Protein AF-A0A495UNJ7-F1 (afdb_monomer_lite)

Structure (mmCIF, N/CA/C/O backbone):
data_AF-A0A495UNJ7-F1
#
_entry.id   AF-A0A495UNJ7-F1
#
loop_
_atom_site.group_PDB
_atom_site.id
_atom_site.type_symbol
_atom_site.label_atom_id
_atom_site.label_alt_id
_atom_site.label_comp_id
_atom_site.label_asym_id
_atom_site.label_entity_id
_atom_site.label_seq_id
_atom_site.pdbx_PDB_ins_code
_atom_site.Cartn_x
_atom_site.Cartn_y
_atom_site.Cartn_z
_atom_site.occupancy
_atom_site.B_iso_or_equiv
_atom_site.auth_seq_id
_atom_site.auth_comp_id
_atom_site.auth_asym_id
_atom_site.auth_atom_id
_atom_site.pdbx_PDB_model_num
ATOM 1 N N . ASP A 1 1 ? 12.469 -16.337 -19.473 1.00 51.44 1 ASP A N 1
ATOM 2 C CA . ASP A 1 1 ? 11.412 -16.753 -18.536 1.00 51.44 1 ASP A CA 1
ATOM 3 C C . ASP A 1 1 ? 12.032 -17.000 -17.158 1.00 51.44 1 ASP A C 1
ATOM 5 O O . ASP A 1 1 ? 12.615 -18.054 -16.944 1.00 51.44 1 ASP A O 1
ATOM 9 N N . ARG A 1 2 ? 12.095 -15.978 -16.288 1.00 53.72 2 ARG A N 1
ATOM 10 C CA . ARG A 1 2 ? 12.873 -16.032 -15.024 1.00 53.72 2 ARG A CA 1
ATOM 11 C C . ARG A 1 2 ? 12.018 -16.222 -13.763 1.00 53.72 2 ARG A C 1
ATOM 13 O O . ARG A 1 2 ? 12.555 -16.644 -12.749 1.00 53.72 2 ARG A O 1
ATOM 20 N N . GLY A 1 3 ? 10.720 -15.913 -13.804 1.00 56.53 3 GLY A N 1
ATOM 21 C CA . GLY A 1 3 ? 9.866 -15.902 -12.608 1.00 56.53 3 GLY A CA 1
ATOM 22 C C . GLY A 1 3 ? 9.093 -17.194 -12.386 1.00 56.53 3 GLY A C 1
ATOM 23 O O . GLY A 1 3 ? 9.300 -17.876 -11.384 1.00 56.53 3 GLY A O 1
ATOM 24 N N . ALA A 1 4 ? 8.241 -17.562 -13.345 1.00 60.44 4 ALA A N 1
ATOM 25 C CA . ALA A 1 4 ? 7.408 -18.756 -13.233 1.00 60.44 4 ALA A CA 1
ATOM 26 C C . ALA A 1 4 ? 8.255 -20.034 -13.150 1.00 60.44 4 ALA A C 1
ATOM 28 O O . ALA A 1 4 ? 7.958 -20.900 -12.336 1.00 60.44 4 ALA A O 1
ATOM 29 N N . SER A 1 5 ? 9.339 -20.120 -13.928 1.00 69.25 5 SER A N 1
ATOM 30 C CA . SER A 1 5 ? 10.248 -21.272 -13.915 1.00 69.25 5 SER A CA 1
ATOM 31 C C . SER A 1 5 ? 11.001 -21.432 -12.596 1.00 69.25 5 SER A C 1
ATOM 33 O O . SER A 1 5 ? 11.072 -22.546 -12.096 1.00 69.25 5 SER A O 1
ATOM 35 N N . ALA A 1 6 ? 11.504 -20.346 -11.999 1.00 65.88 6 ALA A N 1
ATOM 36 C CA . ALA A 1 6 ? 12.238 -20.418 -10.734 1.00 65.88 6 ALA A CA 1
ATOM 37 C C . ALA A 1 6 ? 11.327 -20.803 -9.557 1.00 65.88 6 ALA A C 1
ATOM 39 O O . ALA A 1 6 ? 11.705 -21.616 -8.718 1.00 65.88 6 ALA A O 1
ATOM 40 N N . ILE A 1 7 ? 10.103 -20.260 -9.513 1.00 66.62 7 ILE A N 1
ATOM 41 C CA . ILE A 1 7 ? 9.108 -20.652 -8.505 1.00 66.62 7 ILE A CA 1
ATOM 42 C C . ILE A 1 7 ? 8.681 -22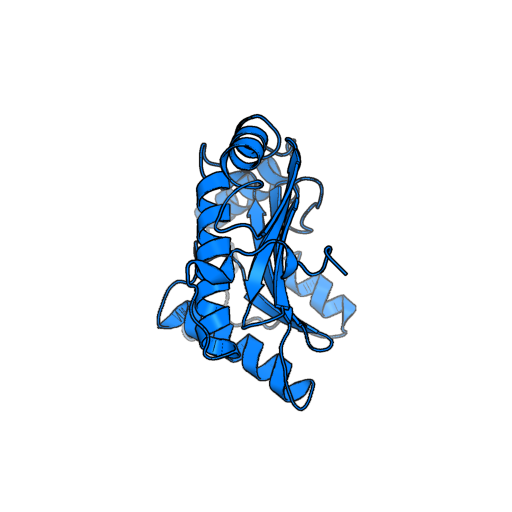.102 -8.724 1.00 66.62 7 ILE A C 1
ATOM 44 O O . ILE A 1 7 ? 8.657 -22.875 -7.773 1.00 66.62 7 ILE A O 1
ATOM 48 N N . ALA A 1 8 ? 8.370 -22.479 -9.967 1.00 76.62 8 ALA A N 1
ATOM 49 C CA . ALA A 1 8 ? 7.963 -23.836 -10.301 1.00 76.62 8 ALA A CA 1
ATOM 50 C C . ALA A 1 8 ? 9.048 -24.854 -9.925 1.00 76.62 8 ALA A C 1
ATOM 52 O O . ALA A 1 8 ? 8.740 -25.851 -9.283 1.00 76.62 8 ALA A O 1
ATOM 53 N N . GLU A 1 9 ? 10.315 -24.561 -10.218 1.00 78.62 9 GLU A N 1
ATOM 54 C CA . GLU A 1 9 ? 11.452 -25.387 -9.808 1.00 78.62 9 GLU A CA 1
ATOM 55 C C . GLU A 1 9 ? 11.540 -25.519 -8.281 1.00 78.62 9 GLU A C 1
ATOM 57 O O . GLU A 1 9 ? 11.643 -26.634 -7.769 1.00 78.62 9 GLU A O 1
ATOM 62 N N . ALA A 1 10 ? 11.403 -24.412 -7.543 1.00 70.50 10 ALA A N 1
ATOM 63 C CA . ALA A 1 10 ? 11.474 -24.409 -6.082 1.00 70.50 10 ALA A CA 1
ATOM 64 C C . ALA A 1 10 ? 10.377 -25.251 -5.403 1.00 70.50 10 ALA A C 1
ATOM 66 O O . ALA A 1 10 ? 10.596 -25.761 -4.304 1.00 70.50 10 ALA A O 1
ATOM 67 N N . VAL A 1 11 ? 9.213 -25.419 -6.039 1.00 78.88 11 VAL A N 1
ATOM 68 C CA . VAL A 1 11 ? 8.091 -26.208 -5.495 1.00 78.88 11 VAL A CA 1
ATOM 69 C C . VAL A 1 11 ? 7.860 -27.538 -6.222 1.00 78.88 11 VAL A C 1
ATOM 71 O O . VAL A 1 11 ? 6.855 -28.204 -5.973 1.00 78.88 11 VAL A O 1
ATOM 74 N N . GLY A 1 12 ? 8.754 -27.937 -7.133 1.00 79.69 12 GLY A N 1
ATOM 75 C CA . GLY A 1 12 ? 8.587 -29.147 -7.947 1.00 79.69 12 GLY A CA 1
ATOM 76 C C . GLY A 1 12 ? 7.367 -29.113 -8.881 1.00 79.69 12 GLY A C 1
ATOM 77 O O . GLY A 1 12 ? 6.824 -30.160 -9.232 1.00 79.69 12 GLY A O 1
ATOM 78 N N . ALA A 1 13 ? 6.909 -27.920 -9.260 1.00 84.31 13 ALA A N 1
ATOM 79 C CA . ALA A 1 13 ? 5.830 -27.701 -10.213 1.00 84.31 13 ALA A CA 1
ATOM 80 C C . ALA A 1 13 ? 6.370 -27.440 -11.629 1.00 84.31 13 ALA A C 1
ATOM 82 O O . ALA A 1 13 ? 7.573 -27.357 -11.872 1.00 84.31 13 ALA A O 1
ATOM 83 N N . VAL A 1 14 ? 5.452 -27.285 -12.582 1.00 76.44 14 VAL A N 1
ATOM 84 C CA . VAL A 1 14 ? 5.755 -26.881 -13.959 1.00 76.44 14 VAL A CA 1
ATOM 85 C C . VAL A 1 14 ? 5.014 -25.576 -14.241 1.00 76.44 14 VAL A C 1
ATOM 87 O O . VAL A 1 14 ? 3.834 -25.482 -13.884 1.00 76.44 14 VAL A O 1
ATOM 90 N N . PRO A 1 15 ? 5.649 -24.569 -14.872 1.00 77.50 15 PRO A N 1
ATOM 91 C CA . PRO A 1 15 ? 4.955 -23.353 -15.268 1.00 77.50 15 PRO A CA 1
ATOM 92 C C . PRO A 1 15 ? 3.731 -23.686 -16.120 1.00 77.50 15 PRO A C 1
ATOM 94 O O . PRO A 1 15 ? 3.832 -24.385 -17.132 1.00 77.50 15 PRO A O 1
ATOM 97 N N . ALA A 1 16 ? 2.569 -23.176 -15.723 1.00 76.19 16 ALA A N 1
ATOM 98 C CA . ALA A 1 16 ? 1.369 -23.297 -16.532 1.00 76.19 16 ALA A CA 1
ATOM 99 C C . ALA A 1 16 ? 1.530 -22.423 -17.784 1.00 76.19 16 ALA A C 1
ATOM 101 O O . ALA A 1 16 ? 1.422 -21.200 -17.723 1.00 76.19 16 ALA A O 1
ATOM 102 N N . GLN A 1 17 ? 1.801 -23.052 -18.925 1.00 73.69 17 GLN A N 1
ATOM 103 C CA . GLN A 1 17 ? 1.852 -22.378 -20.216 1.00 73.69 17 GLN A CA 1
ATOM 104 C C . GLN A 1 17 ? 0.564 -22.672 -20.981 1.00 73.69 17 GLN A C 1
ATOM 106 O O . GLN A 1 17 ? 0.201 -23.829 -21.191 1.00 73.69 17 GLN A O 1
ATOM 111 N N . SER A 1 18 ? -0.137 -21.624 -21.414 1.00 76.38 18 SER A N 1
ATOM 112 C CA . SER A 1 18 ? -1.285 -21.761 -22.310 1.00 76.38 18 SER A CA 1
ATOM 113 C C . SER A 1 18 ? -1.125 -20.826 -23.502 1.00 76.38 18 SER A C 1
ATOM 115 O O . SER A 1 18 ? -0.804 -19.647 -23.362 1.00 76.38 18 SER A O 1
ATOM 117 N N . GLY A 1 19 ? -1.286 -21.384 -24.701 1.00 76.69 19 GLY A N 1
ATOM 118 C CA . GLY A 1 19 ? -1.326 -20.618 -25.940 1.00 76.69 19 GLY A CA 1
ATOM 119 C C . GLY A 1 19 ? -2.740 -20.134 -26.238 1.00 76.69 19 GLY A C 1
ATOM 120 O O . GLY A 1 19 ? -3.722 -20.702 -25.761 1.00 76.69 19 GLY A O 1
ATOM 121 N N . HIS A 1 20 ? -2.864 -19.120 -27.093 1.00 79.00 20 HIS A N 1
ATOM 122 C CA . HIS A 1 20 ? -4.175 -18.698 -27.579 1.00 79.00 20 HIS A CA 1
ATOM 123 C C . HIS A 1 20 ? -4.866 -19.883 -28.289 1.00 79.00 20 HIS A C 1
ATOM 125 O O . HIS A 1 20 ? -4.240 -20.489 -29.165 1.00 79.00 20 HIS A O 1
ATOM 131 N N . PRO A 1 21 ? -6.156 -20.181 -28.027 1.00 82.31 21 PRO A N 1
ATOM 132 C CA . PRO A 1 21 ? -6.814 -21.424 -28.459 1.00 82.31 21 PRO A CA 1
ATOM 133 C C . PRO A 1 21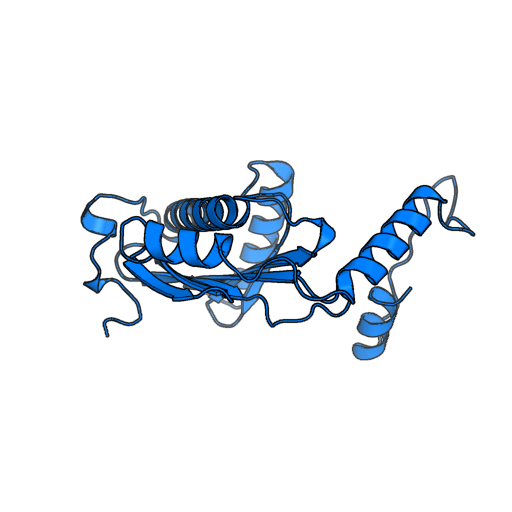 ? -6.798 -21.666 -29.975 1.00 82.31 21 PRO A C 1
ATOM 135 O O . PRO A 1 21 ? -6.947 -22.795 -30.425 1.00 82.31 21 PRO A O 1
ATOM 138 N N . LYS A 1 22 ? -6.611 -20.608 -30.776 1.00 83.12 22 LYS A N 1
ATOM 139 C CA . LYS A 1 22 ? -6.483 -20.696 -32.243 1.00 83.12 22 LYS A CA 1
ATOM 140 C C . LYS A 1 22 ? -5.083 -20.419 -32.792 1.00 83.12 22 LYS A C 1
ATOM 142 O O . LYS A 1 22 ? -4.821 -20.755 -33.936 1.00 83.12 22 LYS A O 1
ATOM 147 N N . ARG A 1 23 ? -4.226 -19.720 -32.040 1.00 81.00 23 ARG A N 1
ATOM 148 C CA . ARG A 1 23 ? -2.936 -19.207 -32.551 1.00 81.00 23 ARG A CA 1
ATOM 149 C C . ARG A 1 23 ? -1.724 -19.857 -31.880 1.00 81.00 23 ARG A C 1
ATOM 151 O O . ARG A 1 23 ? -0.610 -19.615 -32.319 1.00 81.00 23 ARG A O 1
ATOM 158 N N . GLY A 1 24 ? -1.946 -20.696 -30.868 1.00 83.69 24 GLY A N 1
ATOM 159 C CA . GLY A 1 24 ? -0.881 -21.345 -30.117 1.00 83.69 24 GLY A CA 1
ATOM 160 C C . GLY A 1 24 ? -0.077 -20.362 -29.268 1.00 83.69 24 GLY A C 1
ATOM 161 O O . GLY A 1 24 ? -0.499 -19.228 -29.020 1.00 83.69 24 GLY A O 1
ATOM 162 N N . LEU A 1 25 ? 1.066 -20.836 -28.781 1.00 81.25 25 LEU A N 1
ATOM 163 C CA . LEU A 1 25 ? 2.082 -20.008 -28.136 1.00 81.25 25 LEU A CA 1
ATOM 164 C C . LEU A 1 25 ? 2.839 -19.220 -29.210 1.00 81.25 25 LEU A C 1
ATOM 166 O O . LEU A 1 25 ? 3.096 -19.738 -30.298 1.00 81.25 25 LEU A O 1
ATOM 170 N N . ARG A 1 26 ? 3.202 -17.971 -28.913 1.00 77.38 26 ARG A N 1
ATOM 171 C CA . ARG A 1 26 ? 4.111 -17.217 -29.784 1.00 77.38 26 ARG A CA 1
ATOM 172 C C . ARG A 1 26 ? 5.521 -17.790 -29.642 1.00 77.38 26 ARG A C 1
ATOM 174 O O . ARG A 1 26 ? 5.947 -18.065 -28.525 1.00 77.38 26 ARG A O 1
ATOM 181 N N . ALA A 1 27 ? 6.212 -17.970 -30.766 1.00 80.25 27 ALA A N 1
ATOM 182 C CA . ALA A 1 27 ? 7.604 -18.422 -30.774 1.00 80.25 27 ALA A CA 1
ATOM 183 C C . ALA A 1 27 ? 8.565 -17.309 -30.328 1.00 80.25 27 ALA A C 1
ATOM 185 O O . ALA A 1 27 ? 9.532 -17.579 -29.623 1.00 80.25 27 ALA A O 1
ATOM 186 N N . GLU A 1 28 ? 8.258 -16.066 -30.700 1.00 80.56 28 GLU A N 1
ATOM 187 C CA . GLU A 1 28 ? 9.036 -14.877 -30.361 1.00 80.56 28 GLU A CA 1
ATOM 188 C C . GLU A 1 28 ? 8.159 -13.857 -29.632 1.00 80.56 28 GLU A C 1
ATOM 190 O O . GLU A 1 28 ? 6.934 -13.802 -29.821 1.00 80.56 28 GLU A O 1
ATOM 195 N N . LEU A 1 29 ? 8.792 -13.086 -28.749 1.00 77.50 29 LEU A N 1
ATOM 196 C CA . LEU A 1 29 ? 8.133 -11.989 -28.056 1.00 77.50 29 LEU A CA 1
ATOM 197 C C . LEU A 1 29 ? 7.839 -10.861 -29.053 1.00 77.50 29 LEU A C 1
ATOM 199 O O . LEU A 1 29 ? 8.545 -10.698 -30.038 1.00 77.50 29 LEU A O 1
ATOM 203 N N . ASP A 1 30 ? 6.794 -10.088 -28.785 1.00 86.75 30 ASP A N 1
ATOM 204 C CA . ASP A 1 30 ? 6.526 -8.868 -29.547 1.00 86.75 30 ASP A CA 1
ATOM 205 C C . ASP A 1 30 ? 7.581 -7.804 -29.208 1.00 86.75 30 ASP A C 1
ATOM 207 O O . ASP A 1 30 ? 7.927 -7.672 -28.030 1.00 86.75 30 ASP A O 1
ATOM 211 N N . ASP A 1 31 ? 8.067 -7.058 -30.204 1.00 88.06 31 ASP A N 1
ATOM 212 C CA . ASP A 1 31 ? 9.141 -6.068 -30.033 1.00 88.06 31 ASP A CA 1
ATOM 213 C C . ASP A 1 31 ? 8.813 -5.046 -28.933 1.00 88.06 31 ASP A C 1
ATOM 215 O O . ASP A 1 31 ? 9.653 -4.769 -28.081 1.00 88.06 31 ASP A O 1
ATOM 219 N N . LEU A 1 32 ? 7.562 -4.574 -28.852 1.00 88.12 32 LEU A N 1
ATOM 220 C CA . LEU A 1 32 ? 7.146 -3.621 -27.814 1.00 88.12 32 LEU A CA 1
ATOM 221 C C . LEU A 1 32 ? 7.224 -4.229 -26.411 1.00 88.12 32 LEU A C 1
ATOM 223 O O . LEU A 1 32 ? 7.542 -3.543 -25.440 1.00 88.12 32 LEU A O 1
ATOM 227 N N . ILE A 1 33 ? 6.919 -5.523 -26.284 1.00 85.81 33 ILE A N 1
ATOM 228 C CA . ILE A 1 33 ? 7.037 -6.229 -25.005 1.00 85.81 33 ILE A CA 1
ATOM 229 C C . ILE A 1 33 ? 8.518 -6.429 -24.672 1.00 85.81 33 ILE A C 1
ATOM 231 O O . ILE A 1 33 ? 8.897 -6.284 -23.512 1.00 85.81 33 ILE A O 1
ATOM 235 N N . ALA A 1 34 ? 9.356 -6.743 -25.662 1.00 86.25 34 ALA A N 1
ATOM 236 C CA . ALA A 1 34 ? 10.789 -6.926 -25.456 1.00 86.25 34 ALA A CA 1
ATOM 237 C C . ALA A 1 34 ? 11.445 -5.626 -24.964 1.00 86.25 34 ALA A C 1
ATOM 239 O O . ALA A 1 34 ? 12.120 -5.645 -23.935 1.00 86.25 34 ALA A O 1
ATOM 240 N N . GLU A 1 35 ? 11.152 -4.501 -25.619 1.00 90.00 35 GLU A N 1
ATOM 241 C CA . GLU A 1 35 ? 11.612 -3.166 -25.219 1.00 90.00 35 GLU A CA 1
ATOM 242 C C . GLU A 1 35 ? 11.123 -2.785 -23.813 1.00 90.00 35 GLU A C 1
ATOM 244 O O . GLU A 1 35 ? 11.898 -2.298 -22.989 1.00 90.00 35 GLU A O 1
ATOM 249 N N . ALA A 1 36 ? 9.852 -3.048 -23.489 1.00 88.81 36 ALA A N 1
ATOM 250 C CA . ALA A 1 36 ? 9.312 -2.768 -22.158 1.00 88.81 36 ALA A CA 1
ATOM 251 C C . ALA A 1 36 ? 10.007 -3.588 -21.055 1.00 88.81 36 ALA A C 1
ATOM 253 O O . ALA A 1 36 ? 10.259 -3.073 -19.964 1.00 88.81 36 ALA A O 1
ATOM 254 N N . LEU A 1 37 ? 10.332 -4.857 -21.325 1.00 88.38 37 LEU A N 1
ATOM 255 C CA . LEU A 1 37 ? 11.069 -5.705 -20.384 1.00 88.38 37 LEU A CA 1
ATOM 256 C C . LEU A 1 37 ? 12.519 -5.242 -20.207 1.00 88.38 37 LEU A C 1
ATOM 258 O O . LEU A 1 37 ? 13.022 -5.263 -19.084 1.00 88.38 37 LEU A O 1
ATOM 262 N N . GLU A 1 38 ? 13.179 -4.809 -21.282 1.00 90.62 38 GLU A N 1
ATOM 263 C CA . GLU A 1 38 ? 14.531 -4.244 -21.220 1.00 90.62 38 GLU A CA 1
ATOM 264 C C . GLU A 1 38 ? 14.561 -2.938 -20.417 1.00 90.62 38 GLU A C 1
ATOM 266 O O . GLU A 1 38 ? 15.443 -2.747 -19.575 1.00 90.62 38 GLU A O 1
ATOM 271 N N . LEU A 1 39 ? 13.558 -2.073 -20.603 1.00 92.00 39 LEU A N 1
ATOM 272 C CA . LEU A 1 39 ? 13.397 -0.857 -19.809 1.00 92.00 39 LEU A CA 1
ATOM 273 C C . LEU A 1 39 ? 13.211 -1.178 -18.319 1.00 92.00 39 LEU A C 1
ATOM 275 O O . LEU A 1 39 ? 13.872 -0.569 -17.480 1.00 92.00 39 LEU A O 1
ATOM 279 N N . LEU A 1 40 ? 12.350 -2.145 -17.980 1.00 91.12 40 LEU A N 1
ATOM 280 C CA . LEU A 1 40 ? 12.132 -2.564 -16.590 1.00 91.12 40 LEU A CA 1
ATOM 281 C C . LEU A 1 40 ? 13.406 -3.126 -15.943 1.00 91.12 40 LEU A C 1
ATOM 283 O O . LEU A 1 40 ? 13.686 -2.796 -14.793 1.00 91.12 40 LEU A O 1
ATOM 287 N N . ASP A 1 41 ? 14.184 -3.946 -16.658 1.00 90.56 41 ASP A N 1
ATOM 288 C CA . ASP A 1 41 ? 15.452 -4.489 -16.143 1.00 90.56 41 ASP A CA 1
ATOM 289 C C . ASP A 1 41 ? 16.506 -3.386 -15.967 1.00 90.56 41 ASP A C 1
ATOM 291 O O . ASP A 1 41 ? 17.196 -3.352 -14.947 1.00 90.56 41 ASP A O 1
ATOM 295 N N . THR A 1 42 ? 16.599 -2.457 -16.921 1.00 94.69 42 THR A N 1
ATOM 296 C CA . THR A 1 42 ? 17.551 -1.338 -16.871 1.00 94.69 42 THR A CA 1
ATOM 297 C C . THR A 1 42 ? 17.246 -0.413 -15.695 1.00 94.69 42 THR A C 1
ATOM 299 O O . THR A 1 42 ? 18.114 -0.161 -14.858 1.00 94.69 42 THR A O 1
ATOM 302 N N . GLU A 1 43 ? 15.998 0.039 -15.579 1.00 95.88 43 GLU A N 1
ATOM 303 C CA . GLU A 1 43 ? 15.559 0.924 -14.498 1.00 95.88 43 GLU A CA 1
ATOM 304 C C . GLU A 1 43 ? 15.578 0.222 -13.138 1.00 95.88 43 GLU A C 1
ATOM 306 O O . GLU A 1 43 ? 15.886 0.851 -12.129 1.00 95.88 43 GLU A O 1
ATOM 311 N N . GLY A 1 44 ? 15.309 -1.085 -13.094 1.00 94.31 44 GLY A N 1
ATOM 312 C CA . GLY A 1 44 ? 15.392 -1.878 -11.870 1.00 94.31 44 GLY A CA 1
ATOM 313 C C . GLY A 1 44 ? 16.813 -2.008 -11.316 1.00 94.31 44 GLY A C 1
ATOM 314 O O . GLY A 1 44 ? 16.994 -2.153 -10.109 1.00 94.31 44 GLY A O 1
ATOM 315 N N . ARG A 1 45 ? 17.845 -1.939 -12.165 1.00 94.81 45 ARG A N 1
ATOM 316 C CA . ARG A 1 45 ? 19.256 -1.969 -11.731 1.00 94.81 45 ARG A CA 1
ATOM 317 C C . ARG A 1 45 ? 19.817 -0.591 -11.396 1.00 94.81 45 ARG A C 1
ATOM 319 O O . ARG A 1 45 ? 20.875 -0.508 -10.773 1.00 94.81 45 ARG A O 1
ATOM 326 N N . ALA A 1 46 ? 19.149 0.475 -11.827 1.00 95.56 46 ALA A N 1
ATOM 327 C CA . ALA A 1 46 ? 19.515 1.834 -11.461 1.00 95.56 46 ALA A CA 1
ATOM 328 C C . ALA A 1 46 ? 19.226 2.095 -9.968 1.00 95.56 46 ALA A C 1
ATOM 330 O O . ALA A 1 46 ? 18.373 1.423 -9.381 1.00 95.56 46 ALA A O 1
ATOM 331 N N . PRO A 1 47 ? 19.897 3.076 -9.334 1.00 94.94 47 PRO A N 1
ATOM 332 C CA . PRO A 1 47 ? 19.547 3.510 -7.983 1.00 94.94 47 PRO A CA 1
ATOM 333 C C . PRO A 1 47 ? 18.045 3.802 -7.844 1.00 94.94 47 PRO A C 1
ATOM 335 O O . PRO A 1 47 ? 17.416 4.290 -8.785 1.00 94.94 47 PRO A O 1
ATOM 338 N N . SER A 1 48 ? 17.466 3.503 -6.676 1.00 95.44 48 SER A N 1
ATOM 339 C CA . SER A 1 48 ? 16.038 3.747 -6.432 1.00 95.44 48 SER A CA 1
ATOM 340 C C . SER A 1 48 ? 15.688 5.220 -6.657 1.00 95.44 48 SER A C 1
ATOM 342 O O . SER A 1 48 ? 16.397 6.109 -6.186 1.00 95.44 48 SER A O 1
ATOM 344 N N . ARG A 1 49 ? 14.588 5.470 -7.374 1.00 95.69 49 ARG A N 1
ATOM 345 C CA . ARG A 1 49 ? 14.073 6.824 -7.660 1.00 95.69 49 ARG A CA 1
ATOM 346 C C . ARG A 1 49 ? 13.159 7.372 -6.568 1.00 95.69 49 ARG A C 1
ATOM 348 O O . ARG A 1 49 ? 12.813 8.544 -6.592 1.00 95.69 49 ARG A O 1
ATOM 355 N N . TRP A 1 50 ? 12.742 6.500 -5.661 1.00 97.00 50 TRP A N 1
ATOM 356 C CA . TRP A 1 50 ? 11.765 6.773 -4.622 1.00 97.00 50 TRP A CA 1
ATOM 357 C C . TRP A 1 50 ? 12.295 7.479 -3.370 1.00 97.00 50 TRP A C 1
ATOM 359 O O . TRP A 1 50 ? 11.532 8.279 -2.829 1.00 97.00 50 TRP A O 1
ATOM 369 N N . PRO A 1 51 ? 13.524 7.219 -2.871 1.00 95.94 51 PRO A N 1
ATOM 370 C CA . PRO A 1 51 ? 14.002 7.921 -1.695 1.00 95.94 51 PRO A CA 1
ATOM 371 C C . PRO A 1 51 ? 14.245 9.403 -1.993 1.00 95.94 51 PRO A C 1
ATOM 373 O O . PRO A 1 51 ? 14.692 9.763 -3.082 1.00 95.94 51 PRO A O 1
ATOM 376 N N . GLY A 1 52 ? 14.000 10.260 -1.003 1.00 95.31 52 GLY A N 1
ATOM 377 C CA . GLY A 1 52 ? 14.273 11.690 -1.085 1.00 95.31 52 GLY A CA 1
ATOM 378 C C . GLY A 1 52 ? 13.123 12.566 -0.606 1.00 95.31 52 GLY A C 1
ATOM 379 O O . GLY A 1 52 ? 12.396 12.230 0.330 1.00 95.31 52 GLY A O 1
ATOM 380 N N . GLU A 1 53 ? 13.012 13.728 -1.246 1.00 95.44 53 GLU A N 1
ATOM 381 C CA . GLU A 1 53 ? 12.158 14.831 -0.811 1.00 95.44 53 GLU A CA 1
ATOM 382 C C . GLU A 1 53 ? 10.668 14.466 -0.796 1.00 95.44 53 GLU A C 1
ATOM 384 O O . GLU A 1 53 ? 10.002 14.756 0.189 1.00 95.44 53 GLU A O 1
ATOM 389 N N . ASP A 1 54 ? 10.157 13.764 -1.810 1.00 94.94 54 ASP A N 1
ATOM 390 C CA . ASP A 1 54 ? 8.743 13.362 -1.874 1.00 94.94 54 ASP A CA 1
ATOM 391 C C . ASP A 1 54 ? 8.313 12.503 -0.669 1.00 94.94 54 ASP A C 1
ATOM 393 O O . ASP A 1 54 ? 7.221 12.685 -0.128 1.00 94.94 54 ASP A O 1
ATOM 397 N N . LEU A 1 55 ? 9.172 11.574 -0.229 1.00 96.69 55 LEU A N 1
ATOM 398 C CA . LEU A 1 55 ? 8.920 10.754 0.959 1.00 96.69 55 LEU A CA 1
ATOM 399 C C . LEU A 1 55 ? 8.977 11.590 2.236 1.00 96.69 55 LEU A C 1
ATOM 401 O O . LEU A 1 55 ? 8.050 11.516 3.039 1.00 96.69 55 LEU A O 1
ATOM 405 N N . ALA A 1 56 ? 10.011 12.419 2.393 1.00 97.06 56 ALA A N 1
ATOM 406 C CA . ALA A 1 56 ? 10.153 13.291 3.557 1.00 97.06 56 ALA A CA 1
ATOM 407 C C . ALA A 1 56 ? 8.971 14.268 3.688 1.00 97.06 56 ALA A C 1
ATOM 409 O O . ALA A 1 56 ? 8.388 14.397 4.760 1.00 97.06 56 ALA A O 1
ATOM 410 N N . GLN A 1 57 ? 8.543 14.879 2.581 1.00 96.06 57 GLN A N 1
ATOM 411 C CA . GLN A 1 57 ? 7.375 15.756 2.558 1.00 96.06 57 GLN A CA 1
ATOM 412 C C . GLN A 1 57 ? 6.093 15.004 2.930 1.00 96.06 57 GLN A C 1
ATOM 414 O O . GLN A 1 57 ? 5.275 15.534 3.675 1.00 96.06 57 GLN A O 1
ATOM 419 N N . CYS A 1 58 ? 5.901 13.773 2.441 1.00 96.38 58 CYS A N 1
ATOM 420 C CA . CYS A 1 58 ? 4.747 12.960 2.828 1.00 96.38 58 CYS A CA 1
ATOM 421 C C . CYS A 1 58 ? 4.765 12.621 4.328 1.00 96.38 58 CYS A C 1
ATOM 423 O O . CYS A 1 58 ? 3.716 12.652 4.970 1.00 96.38 58 CYS A O 1
ATOM 425 N N . VAL A 1 59 ? 5.941 12.310 4.882 1.00 96.75 59 VAL A N 1
ATOM 426 C CA . VAL A 1 59 ? 6.134 12.042 6.313 1.00 96.75 59 VAL A CA 1
ATOM 427 C C . VAL A 1 59 ? 5.721 13.255 7.143 1.00 96.75 59 VAL A C 1
ATOM 429 O O . VAL A 1 59 ? 4.794 13.152 7.948 1.00 96.75 59 VAL A O 1
ATOM 432 N N . ASP A 1 60 ? 6.347 14.403 6.880 1.00 96.25 60 ASP A N 1
ATOM 433 C CA . ASP A 1 60 ? 6.123 15.650 7.616 1.00 96.25 60 ASP A CA 1
ATOM 434 C C . ASP A 1 60 ? 4.671 16.127 7.508 1.00 96.25 60 ASP A C 1
ATOM 436 O O . ASP A 1 60 ? 4.114 16.693 8.448 1.00 96.25 60 ASP A O 1
ATOM 440 N N . ALA A 1 61 ? 4.047 15.903 6.349 1.00 95.50 61 ALA A N 1
ATOM 441 C CA . ALA A 1 61 ? 2.714 16.404 6.075 1.00 95.50 61 ALA A CA 1
ATOM 442 C C . ALA A 1 61 ? 1.589 15.494 6.570 1.00 95.50 61 ALA A C 1
ATOM 444 O O . ALA A 1 61 ? 0.481 15.997 6.679 1.00 95.50 61 ALA A O 1
ATOM 445 N N . TYR A 1 62 ? 1.787 14.195 6.823 1.00 95.75 62 TYR A N 1
ATOM 446 C CA . TYR A 1 62 ? 0.645 13.285 7.035 1.00 95.75 62 TYR A CA 1
ATOM 447 C C . TYR A 1 62 ? 0.776 12.279 8.179 1.00 95.75 62 TYR A C 1
ATOM 449 O O . TYR A 1 62 ? -0.235 11.688 8.557 1.00 95.75 62 TYR A O 1
ATOM 457 N N . LEU A 1 63 ? 1.969 12.027 8.720 1.00 95.12 63 LEU A N 1
ATOM 458 C CA . LEU A 1 63 ? 2.140 10.926 9.680 1.00 95.12 63 LEU A CA 1
ATOM 459 C C . LEU A 1 63 ? 1.848 11.290 11.136 1.00 95.12 63 LEU A C 1
ATOM 461 O O . LEU A 1 63 ? 1.567 10.388 11.920 1.00 95.12 63 LEU A O 1
ATOM 465 N N . ASP A 1 64 ? 1.864 12.579 11.476 1.00 92.12 64 ASP A N 1
ATOM 466 C CA . ASP A 1 64 ? 1.553 13.093 12.821 1.00 92.12 64 ASP A CA 1
ATOM 467 C C . ASP A 1 64 ? 0.151 13.729 12.899 1.00 92.12 64 ASP A C 1
ATOM 469 O O . ASP A 1 64 ? -0.135 14.579 13.741 1.00 92.12 64 ASP A O 1
ATOM 473 N N . GLN A 1 65 ? -0.741 13.373 11.969 1.00 92.88 65 GLN A N 1
ATOM 474 C CA . GLN A 1 65 ? -2.113 13.870 11.971 1.00 92.88 65 GLN A CA 1
ATOM 475 C C . GLN A 1 65 ? -3.109 12.870 11.369 1.00 92.88 65 GLN A C 1
ATOM 477 O O . GLN A 1 65 ? -2.716 11.986 10.600 1.00 92.88 65 GLN A O 1
ATOM 482 N N . PRO A 1 66 ? -4.417 13.025 11.657 1.00 93.62 66 PRO A N 1
ATOM 483 C CA . PRO A 1 66 ? -5.448 12.205 11.041 1.00 93.62 66 PRO A CA 1
ATOM 484 C C . PRO A 1 66 ? -5.349 12.203 9.503 1.00 93.62 66 PRO A C 1
ATOM 486 O O . PRO A 1 66 ? -5.109 13.251 8.898 1.00 93.62 66 PRO A O 1
ATOM 489 N N . PRO A 1 67 ? -5.576 11.051 8.848 1.00 95.00 67 PRO A N 1
ATOM 490 C CA . PRO A 1 67 ? -6.148 9.829 9.416 1.00 95.00 67 PRO A CA 1
ATOM 491 C C . PRO A 1 67 ? -5.147 8.878 10.091 1.00 95.00 67 PRO A C 1
ATOM 493 O O . PRO A 1 67 ? -5.573 7.828 10.579 1.00 95.00 67 PRO A O 1
ATOM 496 N N . ALA A 1 68 ? -3.849 9.194 10.108 1.00 95.88 68 ALA A N 1
ATOM 497 C CA . ALA A 1 68 ? -2.881 8.376 10.829 1.00 95.88 68 ALA A CA 1
ATOM 498 C C . ALA A 1 68 ? -3.116 8.489 12.345 1.00 95.88 68 ALA A C 1
ATOM 500 O O . ALA A 1 68 ? -3.313 9.579 12.877 1.00 95.88 68 ALA A O 1
ATOM 501 N N . LEU A 1 69 ? -3.106 7.345 13.029 1.00 94.19 69 LEU A N 1
ATOM 502 C CA . LEU A 1 69 ? -3.093 7.262 14.493 1.00 94.19 69 LEU A CA 1
ATOM 503 C C . LEU A 1 69 ? -1.699 7.543 15.043 1.00 94.19 69 LEU A C 1
ATOM 505 O O . LEU A 1 69 ? -1.532 8.192 16.070 1.00 94.19 69 LEU A O 1
ATOM 509 N N . LEU A 1 70 ? -0.713 6.980 14.354 1.00 92.38 70 LEU A N 1
ATOM 510 C CA . LEU A 1 70 ? 0.700 7.097 14.639 1.00 92.38 70 LEU A CA 1
ATOM 511 C C . LEU A 1 70 ? 1.445 6.790 13.346 1.00 92.38 70 LEU A C 1
ATOM 513 O O . LEU A 1 70 ? 1.070 5.875 12.610 1.00 92.38 70 LEU A O 1
ATOM 517 N N . GLY A 1 71 ? 2.520 7.511 13.078 1.00 94.31 71 GLY A N 1
ATOM 518 C CA . GLY A 1 71 ? 3.413 7.178 11.987 1.00 94.31 71 GLY A CA 1
ATOM 519 C C . GLY A 1 71 ? 4.836 7.605 12.288 1.00 94.31 71 GLY A C 1
ATOM 520 O O . GLY A 1 71 ? 5.097 8.451 13.137 1.00 94.31 71 GLY A O 1
ATOM 521 N N . SER A 1 72 ? 5.776 6.976 11.599 1.00 95.88 72 SER A N 1
ATOM 522 C CA . SER A 1 72 ? 7.187 7.343 11.652 1.00 95.88 72 SER A CA 1
ATOM 523 C C . SER A 1 72 ? 7.835 7.037 10.316 1.00 95.88 72 SER A C 1
ATOM 525 O O . SER A 1 72 ? 7.465 6.069 9.653 1.00 95.88 72 SER A O 1
ATOM 527 N N . GLY A 1 73 ? 8.792 7.850 9.898 1.00 96.50 73 GLY A N 1
ATOM 528 C CA . GLY A 1 73 ? 9.448 7.664 8.616 1.00 96.50 73 GLY A CA 1
ATOM 529 C C . GLY A 1 73 ? 10.489 8.727 8.340 1.00 96.50 73 GLY A C 1
ATOM 530 O O . GLY A 1 73 ? 10.732 9.612 9.160 1.00 96.50 73 GLY A O 1
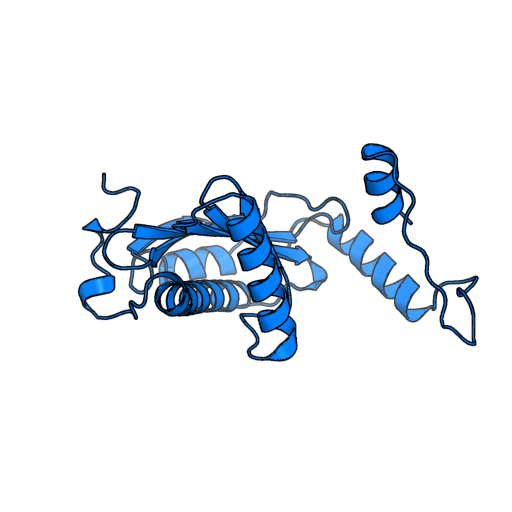ATOM 531 N N . ASP A 1 74 ? 11.099 8.613 7.172 1.00 96.31 74 ASP A N 1
ATOM 532 C CA . ASP A 1 74 ? 12.087 9.541 6.651 1.00 96.31 74 ASP A CA 1
ATOM 533 C C . ASP A 1 74 ? 12.103 9.501 5.112 1.00 96.31 74 ASP A C 1
ATOM 535 O O . ASP A 1 74 ? 11.181 9.014 4.455 1.00 96.31 74 ASP A O 1
ATOM 539 N N . ALA A 1 75 ? 13.181 10.010 4.517 1.00 97.25 75 ALA A N 1
ATOM 540 C CA . ALA A 1 75 ? 13.382 10.022 3.075 1.00 97.25 75 ALA A CA 1
ATOM 541 C C . ALA A 1 75 ? 13.515 8.624 2.434 1.00 97.25 75 ALA A C 1
ATOM 543 O O . ALA A 1 75 ? 13.656 8.554 1.220 1.00 97.25 75 ALA A O 1
ATOM 544 N N . THR A 1 76 ? 13.512 7.521 3.184 1.00 97.06 76 THR A N 1
ATOM 545 C CA . THR A 1 76 ? 13.702 6.151 2.670 1.00 97.06 76 THR A CA 1
ATOM 546 C C . THR A 1 76 ? 12.474 5.258 2.830 1.00 97.06 76 THR A C 1
ATOM 548 O O . THR A 1 76 ? 12.400 4.189 2.214 1.00 97.06 76 THR A O 1
ATOM 551 N N . GLY A 1 77 ? 11.483 5.698 3.601 1.00 97.62 77 GLY A N 1
ATOM 552 C CA . GLY A 1 77 ? 10.269 4.941 3.854 1.00 97.62 77 GLY A CA 1
ATOM 553 C C . GLY A 1 77 ? 9.492 5.479 5.044 1.00 97.62 77 GLY A C 1
ATOM 554 O O . GLY A 1 77 ? 9.909 6.422 5.714 1.00 97.62 77 GLY A O 1
ATOM 555 N N . PHE A 1 78 ? 8.347 4.864 5.313 1.00 98.12 78 PHE A N 1
ATOM 556 C CA . PHE A 1 78 ? 7.548 5.183 6.483 1.00 98.12 78 PHE A CA 1
ATOM 557 C C . PHE A 1 78 ? 6.683 4.020 6.948 1.00 98.12 78 PHE A C 1
ATOM 559 O O . PHE A 1 78 ? 6.404 3.067 6.221 1.00 98.12 78 PHE A O 1
ATOM 566 N N . THR A 1 79 ? 6.195 4.160 8.170 1.00 98.06 79 THR A N 1
ATOM 567 C CA . THR A 1 79 ? 5.138 3.365 8.770 1.00 98.06 79 THR A CA 1
ATOM 568 C C . THR A 1 79 ? 3.989 4.282 9.170 1.00 98.06 79 THR A C 1
ATOM 570 O O . THR A 1 79 ? 4.213 5.419 9.586 1.00 98.06 79 THR A O 1
ATOM 573 N N . ALA A 1 80 ? 2.760 3.807 9.005 1.00 97.81 80 ALA A N 1
ATOM 574 C CA . ALA A 1 80 ? 1.554 4.524 9.393 1.00 97.81 80 ALA A CA 1
ATOM 575 C C . ALA A 1 80 ? 0.516 3.536 9.922 1.00 97.81 80 ALA A C 1
ATOM 577 O O . ALA A 1 80 ? 0.193 2.550 9.256 1.00 97.81 80 ALA A O 1
ATOM 578 N N . GLU A 1 81 ? -0.025 3.811 11.098 1.00 97.50 81 GLU A N 1
ATOM 579 C CA . GLU A 1 81 ? -1.170 3.105 11.646 1.00 97.50 81 GLU A CA 1
ATOM 580 C C . GLU A 1 81 ? -2.459 3.848 11.316 1.00 97.50 81 GLU A C 1
ATOM 582 O O . GLU A 1 81 ? -2.552 5.063 11.476 1.00 97.50 81 GLU A O 1
ATOM 587 N N . PHE A 1 82 ? -3.475 3.106 10.889 1.00 97.50 82 PHE A N 1
ATOM 588 C CA . PHE A 1 82 ? -4.807 3.639 10.606 1.00 97.50 82 PHE A CA 1
ATOM 589 C C . PHE A 1 82 ? -5.866 2.906 11.432 1.00 97.50 82 PHE A C 1
ATOM 591 O O . PHE A 1 82 ? -5.682 1.716 11.704 1.00 97.50 82 PHE A O 1
ATOM 598 N N . PRO A 1 83 ? -6.994 3.546 11.785 1.00 97.12 83 PRO A N 1
ATOM 599 C CA . PRO A 1 83 ? -8.038 2.896 12.572 1.00 97.12 83 PRO A CA 1
ATOM 600 C C . PRO A 1 83 ? -8.608 1.649 11.880 1.00 97.12 83 PRO A C 1
ATOM 602 O O . PRO A 1 83 ? -8.934 1.674 10.689 1.00 97.12 83 PRO A O 1
ATOM 605 N N . HIS A 1 84 ? -8.771 0.562 12.638 1.00 95.25 84 HIS A N 1
ATOM 606 C CA . HIS A 1 84 ? -9.359 -0.691 12.168 1.00 95.25 84 HIS A CA 1
ATOM 607 C C . HIS A 1 84 ? -10.335 -1.266 13.207 1.00 95.25 84 HIS A C 1
ATOM 609 O O . HIS A 1 84 ? -9.959 -1.927 14.178 1.00 95.25 84 HIS A O 1
ATOM 615 N N . GLY A 1 85 ? -11.628 -1.010 13.020 1.00 92.38 85 GLY A N 1
ATOM 616 C CA . GLY A 1 85 ? -12.633 -1.333 14.028 1.00 92.38 85 GLY A CA 1
ATOM 617 C C . GLY A 1 85 ? -12.562 -0.421 15.254 1.00 92.38 85 GLY A C 1
ATOM 618 O O . GLY A 1 85 ? -12.121 0.722 15.190 1.00 92.38 85 GLY A O 1
ATOM 619 N N . LYS A 1 86 ? -13.046 -0.913 16.401 1.00 87.25 86 LYS A N 1
ATOM 620 C CA . LYS A 1 86 ? -13.157 -0.097 17.628 1.00 87.25 86 LYS A CA 1
ATOM 621 C C . LYS A 1 86 ? -11.871 -0.006 18.449 1.00 87.25 86 LYS A C 1
ATOM 623 O O . LYS A 1 86 ? -11.761 0.900 19.265 1.00 87.25 86 LYS A O 1
ATOM 628 N N . ARG A 1 87 ? -10.982 -0.997 18.336 1.00 84.75 87 ARG A N 1
ATOM 629 C CA . ARG A 1 87 ? -9.863 -1.209 19.278 1.00 84.75 87 ARG A CA 1
ATOM 630 C C . ARG A 1 87 ? -8.558 -1.658 18.623 1.00 84.75 87 ARG A C 1
ATOM 632 O O . ARG A 1 87 ? -7.616 -1.952 19.342 1.00 84.75 87 ARG A O 1
ATOM 639 N N . ALA A 1 88 ? -8.534 -1.798 17.304 1.00 91.06 88 ALA A N 1
ATOM 640 C CA . ALA A 1 88 ? -7.348 -2.225 16.584 1.00 91.06 88 ALA A CA 1
ATOM 641 C C . ALA A 1 88 ? -6.968 -1.169 15.548 1.00 91.06 88 ALA A C 1
ATOM 643 O O . ALA A 1 88 ? -7.764 -0.292 15.194 1.00 91.06 88 ALA A O 1
ATOM 644 N N . SER A 1 89 ? -5.749 -1.293 15.049 1.00 95.31 89 SER A N 1
ATOM 645 C CA . SER A 1 89 ? -5.232 -0.525 13.934 1.00 95.31 89 SER A CA 1
ATOM 646 C C . SER A 1 89 ? -4.792 -1.465 12.813 1.00 95.31 89 SER A C 1
ATOM 648 O O . SER A 1 89 ? -4.544 -2.658 13.010 1.00 95.31 89 SER A O 1
ATOM 650 N N . SER A 1 90 ? -4.736 -0.925 11.602 1.00 96.94 90 SER A N 1
ATOM 651 C CA . SER A 1 90 ? -4.022 -1.530 10.483 1.00 96.94 90 SER A CA 1
ATOM 652 C C . SER A 1 90 ? -2.662 -0.864 10.344 1.00 96.94 90 SER A C 1
ATOM 654 O O . SER A 1 90 ? -2.582 0.356 10.474 1.00 96.94 90 SER A O 1
ATOM 656 N N . LEU A 1 91 ? -1.626 -1.638 10.031 1.00 97.81 91 LEU A N 1
ATOM 657 C CA . LEU A 1 91 ? -0.264 -1.134 9.862 1.00 97.81 91 LEU A CA 1
ATOM 658 C C . LEU A 1 91 ? 0.088 -1.059 8.380 1.00 97.81 91 LEU A C 1
ATOM 660 O O . LEU A 1 91 ? 0.108 -2.083 7.700 1.00 97.81 91 LEU A O 1
ATOM 664 N N . CYS A 1 92 ? 0.398 0.135 7.893 1.00 97.94 92 CYS A N 1
ATOM 665 C CA . CYS A 1 92 ? 0.982 0.378 6.583 1.00 97.94 92 CYS A CA 1
ATOM 666 C C . CYS A 1 92 ? 2.491 0.588 6.712 1.00 97.94 92 CYS A C 1
ATOM 668 O O . CYS A 1 92 ? 2.940 1.350 7.558 1.00 97.94 92 CYS A O 1
ATOM 670 N N . GLU A 1 93 ? 3.259 -0.036 5.831 1.00 98.12 93 GLU A N 1
ATOM 671 C CA . GLU A 1 93 ? 4.699 0.128 5.690 1.00 98.12 93 GLU A CA 1
ATOM 672 C C . GLU A 1 93 ? 5.028 0.417 4.230 1.00 98.12 93 GLU A C 1
ATOM 674 O O . GLU A 1 93 ? 4.543 -0.258 3.316 1.00 98.12 93 GLU A O 1
ATOM 679 N N . VAL A 1 94 ? 5.884 1.406 4.030 1.00 97.88 94 VAL A N 1
ATOM 680 C CA . VAL A 1 94 ? 6.441 1.805 2.747 1.00 97.88 94 VAL A CA 1
ATOM 681 C C . VAL A 1 94 ? 7.957 1.819 2.888 1.00 97.88 94 VAL A C 1
ATOM 683 O O . VAL A 1 94 ? 8.479 2.444 3.806 1.00 97.88 94 VAL A O 1
ATOM 686 N N . ALA A 1 95 ? 8.668 1.130 1.999 1.00 97.44 95 ALA A N 1
ATOM 687 C CA . ALA A 1 95 ? 10.120 0.985 2.072 1.00 97.44 95 ALA A CA 1
ATOM 688 C C . ALA A 1 95 ? 10.763 1.018 0.680 1.00 97.44 95 ALA A C 1
ATOM 690 O O . ALA A 1 95 ? 10.210 0.478 -0.280 1.00 97.44 95 ALA A O 1
ATOM 691 N N . THR A 1 96 ? 11.942 1.633 0.569 1.00 96.94 96 THR A N 1
ATOM 692 C CA . THR A 1 96 ? 12.690 1.775 -0.701 1.00 96.94 96 THR A CA 1
ATOM 693 C C . THR A 1 96 ? 13.935 0.890 -0.799 1.00 96.94 96 THR A C 1
ATOM 695 O O . THR A 1 96 ? 14.586 0.846 -1.845 1.00 96.94 96 THR A O 1
ATOM 698 N N . ASP A 1 97 ? 14.271 0.177 0.275 1.00 93.56 97 ASP A N 1
ATOM 699 C CA . ASP A 1 97 ? 15.462 -0.669 0.400 1.00 93.56 97 ASP A CA 1
ATOM 700 C C . ASP A 1 97 ? 15.209 -2.139 0.019 1.00 93.56 97 ASP A C 1
ATOM 702 O O . ASP A 1 97 ? 16.146 -2.900 -0.240 1.00 93.56 97 ASP A O 1
ATOM 706 N N . GLN A 1 98 ? 13.943 -2.542 -0.091 1.00 91.06 98 GLN A N 1
ATOM 707 C CA . GLN A 1 98 ? 13.555 -3.883 -0.517 1.00 91.06 98 GLN A CA 1
ATOM 708 C C . GLN A 1 98 ? 13.625 -4.013 -2.039 1.00 91.06 98 GLN A C 1
ATOM 710 O O . GLN A 1 98 ? 12.837 -3.429 -2.782 1.00 91.06 98 GLN A O 1
ATOM 715 N N . THR A 1 99 ? 14.569 -4.826 -2.510 1.00 90.06 99 THR A N 1
ATOM 716 C CA . THR A 1 99 ? 14.734 -5.117 -3.939 1.00 90.06 99 THR A CA 1
ATOM 717 C C . THR A 1 99 ? 13.773 -6.222 -4.366 1.00 90.06 99 THR A C 1
ATOM 719 O O . THR A 1 99 ? 13.762 -7.308 -3.786 1.00 90.06 99 THR A O 1
ATOM 722 N N . HIS A 1 100 ? 12.991 -5.975 -5.416 1.00 90.19 100 HIS A N 1
ATOM 723 C CA . HIS A 1 100 ? 12.107 -6.983 -5.981 1.00 90.19 100 HIS A CA 1
ATOM 724 C C . HIS A 1 100 ? 12.877 -7.933 -6.914 1.00 90.19 100 HIS A C 1
ATOM 726 O O . HIS A 1 100 ? 13.591 -7.454 -7.801 1.00 90.19 100 HIS A O 1
ATOM 732 N N . PRO A 1 101 ? 12.686 -9.264 -6.820 1.00 86.62 101 PRO A N 1
ATOM 733 C CA . PRO A 1 101 ? 13.449 -10.238 -7.609 1.00 86.62 101 PRO A CA 1
ATOM 734 C C . PRO A 1 101 ? 13.413 -10.032 -9.131 1.00 86.62 101 PRO A C 1
ATOM 736 O O . PRO A 1 101 ? 14.351 -10.426 -9.823 1.00 86.62 101 PRO A O 1
ATOM 739 N N . TRP A 1 102 ? 12.340 -9.435 -9.664 1.00 84.06 102 TRP A N 1
ATOM 740 C CA . TRP A 1 102 ? 12.173 -9.213 -11.111 1.00 84.06 102 TRP A CA 1
ATOM 741 C C . TRP A 1 102 ? 12.228 -7.757 -11.548 1.00 84.06 102 TRP A C 1
ATOM 743 O O . TRP A 1 102 ? 12.461 -7.496 -12.722 1.00 84.06 102 TRP A O 1
ATOM 753 N N . TYR A 1 103 ? 11.983 -6.826 -10.630 1.00 89.38 103 TYR A N 1
ATOM 754 C CA . TYR A 1 103 ? 11.864 -5.405 -10.963 1.00 89.38 103 TYR A CA 1
ATOM 755 C C . TYR A 1 103 ? 12.997 -4.573 -10.364 1.00 89.38 103 TYR A C 1
ATOM 757 O O . TYR A 1 103 ? 13.051 -3.376 -10.608 1.00 89.38 103 TYR A O 1
ATOM 765 N N . GLY A 1 104 ? 13.897 -5.198 -9.598 1.00 93.75 104 GLY A N 1
ATOM 766 C CA . GLY A 1 104 ? 15.026 -4.528 -8.978 1.00 93.75 104 GLY A CA 1
ATOM 767 C C . GLY A 1 104 ? 14.584 -3.501 -7.936 1.00 93.75 104 GLY A C 1
ATOM 768 O O . GLY A 1 104 ? 13.732 -3.792 -7.095 1.00 93.75 104 GLY A O 1
ATOM 769 N N . HIS A 1 105 ? 15.196 -2.323 -7.966 1.00 96.88 105 HIS A N 1
ATOM 770 C CA . HIS A 1 105 ? 14.894 -1.211 -7.076 1.00 96.88 105 HIS A CA 1
ATOM 771 C C . HIS A 1 105 ? 13.524 -0.581 -7.369 1.00 96.88 105 HIS A C 1
ATOM 773 O O . HIS A 1 105 ? 13.070 -0.476 -8.511 1.00 96.88 105 HIS A O 1
ATOM 779 N N . GLY A 1 106 ? 12.859 -0.151 -6.301 1.00 96.06 106 GLY A N 1
ATOM 780 C CA . GLY A 1 106 ? 11.530 0.439 -6.358 1.00 96.06 106 GLY A CA 1
ATOM 781 C C . GLY A 1 106 ? 11.005 0.767 -4.964 1.00 96.06 106 GLY A C 1
ATOM 782 O O . GLY A 1 106 ? 11.787 0.973 -4.035 1.00 96.06 106 GLY A O 1
ATOM 783 N N . LEU A 1 107 ? 9.681 0.801 -4.835 1.00 97.12 107 LEU A N 1
ATOM 784 C CA . LEU A 1 107 ? 8.964 1.041 -3.587 1.00 97.12 107 LEU A CA 1
ATOM 785 C C . LEU A 1 107 ? 8.137 -0.190 -3.217 1.00 97.12 107 LEU A C 1
ATOM 787 O O . LEU A 1 107 ? 7.202 -0.556 -3.935 1.00 97.12 107 LEU A O 1
ATOM 791 N N . ALA A 1 108 ? 8.452 -0.805 -2.085 1.00 97.06 108 ALA A N 1
ATOM 792 C CA . ALA A 1 108 ? 7.629 -1.838 -1.480 1.00 97.06 108 ALA A CA 1
ATOM 793 C C . ALA A 1 108 ? 6.557 -1.194 -0.596 1.00 97.06 108 ALA A C 1
ATOM 795 O O . ALA A 1 108 ? 6.852 -0.306 0.202 1.00 97.06 108 ALA A O 1
ATOM 796 N N . LEU A 1 109 ? 5.319 -1.663 -0.727 1.00 97.06 109 LEU A N 1
ATOM 797 C CA . LEU A 1 109 ? 4.180 -1.245 0.080 1.00 97.06 109 LEU A CA 1
ATOM 798 C C . LEU A 1 109 ? 3.513 -2.484 0.662 1.00 97.06 109 LEU A C 1
ATOM 800 O O . LEU A 1 109 ? 3.119 -3.395 -0.070 1.00 97.06 109 LEU A O 1
ATOM 804 N N . ARG A 1 110 ? 3.344 -2.503 1.981 1.00 97.00 110 ARG A N 1
ATOM 805 C CA . ARG A 1 110 ? 2.645 -3.568 2.698 1.00 97.00 110 ARG A CA 1
ATOM 806 C C . ARG A 1 110 ? 1.663 -2.965 3.685 1.00 97.00 110 ARG A C 1
ATOM 808 O O . ARG A 1 110 ? 2.018 -2.067 4.432 1.00 97.00 110 ARG A O 1
ATOM 815 N N . GLN A 1 111 ? 0.440 -3.476 3.718 1.00 97.25 111 GLN A N 1
ATOM 816 C CA . GLN A 1 111 ? -0.574 -3.044 4.669 1.00 97.25 111 GLN A CA 1
ATOM 817 C C . GLN A 1 111 ? -1.221 -4.255 5.329 1.00 97.25 111 GLN A C 1
ATOM 819 O O . GLN A 1 111 ? -1.734 -5.129 4.635 1.00 97.25 111 GLN A O 1
ATOM 824 N N . ARG A 1 112 ? -1.173 -4.331 6.658 1.00 97.94 112 ARG A N 1
ATOM 825 C CA . ARG A 1 112 ? -1.675 -5.457 7.449 1.00 97.94 112 ARG A CA 1
ATOM 826 C C . ARG A 1 112 ? -2.926 -5.078 8.220 1.00 97.94 112 ARG A C 1
ATOM 828 O O . ARG A 1 112 ? -2.971 -4.022 8.845 1.00 97.94 112 ARG A O 1
ATOM 835 N N . PHE A 1 113 ? -3.895 -5.981 8.216 1.00 97.00 113 PHE A N 1
ATOM 836 C CA . PHE A 1 113 ? -5.191 -5.842 8.861 1.00 97.00 113 PHE A CA 1
ATOM 837 C C . PHE A 1 113 ? -5.413 -7.043 9.782 1.00 97.00 113 PHE A C 1
ATOM 839 O O . PHE A 1 113 ? -5.433 -8.179 9.293 1.00 97.00 113 PHE A O 1
ATOM 846 N N . PRO A 1 114 ? -5.583 -6.822 11.093 1.00 95.00 114 PRO A N 1
ATOM 847 C CA . PRO A 1 114 ? -6.035 -7.871 11.995 1.00 95.00 114 PRO A CA 1
ATOM 848 C C . PRO A 1 114 ? -7.419 -8.364 11.563 1.00 95.00 114 PRO A C 1
ATOM 850 O O . PRO A 1 114 ? -8.327 -7.558 11.380 1.00 95.00 114 PRO A O 1
ATOM 853 N N . VAL A 1 115 ? -7.604 -9.676 11.412 1.00 94.12 115 VAL A N 1
ATOM 854 C CA . VAL A 1 115 ? -8.902 -10.254 11.037 1.00 94.12 115 VAL A CA 1
ATOM 855 C C . VAL A 1 115 ? -9.316 -11.361 11.995 1.00 94.12 115 VAL A C 1
ATOM 857 O O . VAL A 1 115 ? -8.508 -12.166 12.445 1.00 94.12 115 VAL A O 1
ATOM 860 N N . SER A 1 116 ? -10.609 -11.413 12.306 1.00 90.62 116 SER A N 1
ATOM 861 C CA . SER A 1 116 ? -11.198 -12.498 13.094 1.00 90.62 116 SER A CA 1
ATOM 862 C C . SER A 1 116 ? -11.808 -13.530 12.152 1.00 90.62 116 SER A C 1
ATOM 864 O O . SER A 1 116 ? -12.936 -13.360 11.699 1.00 90.62 116 SER A O 1
ATOM 866 N N . VAL A 1 117 ? -11.054 -14.586 11.849 1.00 92.44 117 VAL A N 1
ATOM 867 C CA . VAL A 1 117 ? -11.509 -15.730 11.043 1.00 92.44 117 VAL A CA 1
ATOM 868 C C . VAL A 1 117 ? -11.493 -17.005 11.881 1.00 92.44 117 VAL A C 1
ATOM 870 O O . VAL A 1 117 ? -10.730 -17.126 12.838 1.00 92.44 117 VAL A O 1
ATOM 873 N N . THR A 1 118 ? -12.342 -17.970 11.537 1.00 92.00 118 THR A N 1
ATOM 874 C CA . THR A 1 118 ? -12.467 -19.240 12.270 1.00 92.00 118 THR A CA 1
ATOM 875 C C . THR A 1 118 ? -11.422 -20.276 11.856 1.00 92.00 118 THR A C 1
ATOM 877 O O . THR A 1 118 ? -11.203 -21.253 12.572 1.00 92.00 118 THR A O 1
ATOM 880 N N . SER A 1 119 ? -10.769 -20.078 10.705 1.00 94.44 119 SER A N 1
ATOM 881 C CA . SER A 1 119 ? -9.704 -20.947 10.203 1.00 94.44 119 SER A CA 1
ATOM 882 C C . SER A 1 119 ? -8.811 -20.252 9.172 1.00 94.44 119 SER A C 1
ATOM 884 O O . SER A 1 119 ? -9.213 -19.290 8.518 1.00 94.44 119 SER A O 1
ATOM 886 N N . ASP A 1 120 ? -7.626 -20.816 8.936 1.00 94.00 120 ASP A N 1
ATOM 887 C CA . ASP A 1 120 ? -6.723 -20.363 7.872 1.00 94.00 120 ASP A CA 1
ATOM 888 C C . ASP A 1 120 ? -7.309 -20.485 6.463 1.00 94.00 120 ASP A C 1
ATOM 890 O O . ASP A 1 120 ? -6.988 -19.695 5.577 1.00 94.00 120 ASP A O 1
ATOM 894 N N . VAL A 1 121 ? -8.146 -21.499 6.231 1.00 95.38 121 VAL A N 1
ATOM 895 C CA . VAL A 1 121 ? -8.800 -21.698 4.931 1.00 95.38 121 VAL A CA 1
ATOM 896 C C . VAL A 1 121 ? -9.759 -20.545 4.652 1.00 95.38 121 VAL A C 1
ATOM 898 O O . VAL A 1 121 ? -9.733 -19.984 3.559 1.00 95.38 121 VAL A O 1
ATOM 901 N N . GLU A 1 122 ? -10.542 -20.147 5.655 1.00 95.94 122 GLU A N 1
ATOM 902 C CA . GLU A 1 122 ? -11.429 -18.987 5.568 1.00 95.94 122 GLU A CA 1
ATOM 903 C C . GLU A 1 122 ? -10.641 -17.693 5.325 1.00 95.94 122 GLU A C 1
ATOM 905 O O . GLU A 1 122 ? -10.988 -16.927 4.430 1.00 95.94 122 GLU A O 1
ATOM 910 N N . GLY A 1 123 ? -9.529 -17.486 6.038 1.00 95.81 123 GLY A N 1
ATOM 911 C CA . GLY A 1 123 ? -8.659 -16.327 5.821 1.00 95.81 123 GLY A CA 1
ATOM 912 C C . GLY A 1 123 ? -8.091 -16.246 4.399 1.00 95.81 123 GLY A C 1
ATOM 913 O O . GLY A 1 123 ? -8.121 -15.187 3.768 1.00 95.81 123 GLY A O 1
ATOM 914 N N . ARG A 1 124 ? -7.631 -17.373 3.839 1.00 96.50 124 ARG A N 1
ATOM 915 C CA . ARG A 1 124 ? -7.152 -17.434 2.445 1.00 96.50 124 ARG A CA 1
ATOM 916 C C . ARG A 1 124 ? -8.276 -17.195 1.438 1.00 96.50 124 ARG A C 1
ATOM 918 O O . ARG A 1 124 ? -8.050 -16.516 0.440 1.00 96.50 124 ARG A O 1
ATOM 925 N N . HIS A 1 125 ? -9.476 -17.716 1.694 1.00 96.56 125 HIS A N 1
ATOM 926 C CA . HIS A 1 125 ? -10.647 -17.449 0.856 1.00 96.56 125 HIS A CA 1
ATOM 927 C C . HIS A 1 125 ? -11.006 -15.960 0.860 1.00 96.56 125 HIS A C 1
ATOM 929 O O . HIS A 1 125 ? -11.169 -15.383 -0.211 1.00 96.56 125 HIS A O 1
ATOM 935 N N . LEU A 1 126 ? -11.015 -15.317 2.031 1.00 95.94 126 LEU A N 1
ATOM 936 C CA . LEU A 1 126 ? -11.243 -13.877 2.154 1.00 95.94 126 LEU A CA 1
ATOM 937 C C . LEU A 1 126 ? -10.229 -13.064 1.331 1.00 95.94 126 LEU A C 1
ATOM 939 O O . LEU A 1 126 ? -10.615 -12.147 0.608 1.00 95.94 126 LEU A O 1
ATOM 943 N N . ALA A 1 127 ? -8.940 -13.412 1.384 1.00 96.00 127 ALA A N 1
ATOM 944 C CA . ALA A 1 127 ? -7.917 -12.746 0.576 1.00 96.00 127 ALA A CA 1
ATOM 945 C C . ALA A 1 127 ? -8.187 -12.878 -0.937 1.00 96.00 127 ALA A C 1
ATOM 947 O O . ALA A 1 127 ? -8.083 -11.899 -1.679 1.00 96.00 127 ALA A O 1
ATOM 948 N N . LEU A 1 128 ? -8.580 -14.069 -1.402 1.00 94.56 128 LEU A N 1
ATOM 949 C CA . LEU A 1 128 ? -8.935 -14.306 -2.806 1.00 94.56 128 LEU A CA 1
ATOM 950 C C . LEU A 1 128 ? -10.194 -13.537 -3.230 1.00 94.56 128 LEU A C 1
ATOM 952 O O . LEU A 1 128 ? -10.220 -12.975 -4.324 1.00 94.56 128 LEU A O 1
ATOM 956 N N . GLU A 1 129 ? -11.210 -13.468 -2.372 1.00 93.12 129 GLU A N 1
ATOM 957 C CA . GLU A 1 129 ? -12.423 -12.684 -2.625 1.00 93.12 129 GLU A CA 1
ATOM 958 C C . GLU A 1 129 ? -12.114 -11.190 -2.762 1.00 93.12 129 GLU A C 1
ATOM 960 O O . GLU A 1 129 ? -12.617 -10.532 -3.674 1.00 93.12 129 GLU A O 1
ATOM 965 N N . LEU A 1 130 ? -11.242 -10.651 -1.908 1.00 91.94 130 LEU A N 1
ATOM 966 C CA . LEU A 1 130 ? -10.808 -9.256 -1.999 1.00 91.94 130 LEU A CA 1
ATOM 967 C C . LEU A 1 130 ? -9.998 -8.980 -3.269 1.00 91.94 130 LEU A C 1
ATOM 969 O O . LEU A 1 130 ? -10.201 -7.945 -3.903 1.00 91.94 130 LEU A O 1
ATOM 973 N N . ASN A 1 131 ? -9.141 -9.916 -3.684 1.00 91.31 131 ASN A N 1
ATOM 974 C CA . ASN A 1 131 ? -8.446 -9.830 -4.970 1.00 91.31 131 ASN A CA 1
ATOM 975 C C . ASN A 1 131 ? -9.427 -9.815 -6.147 1.00 91.31 131 ASN A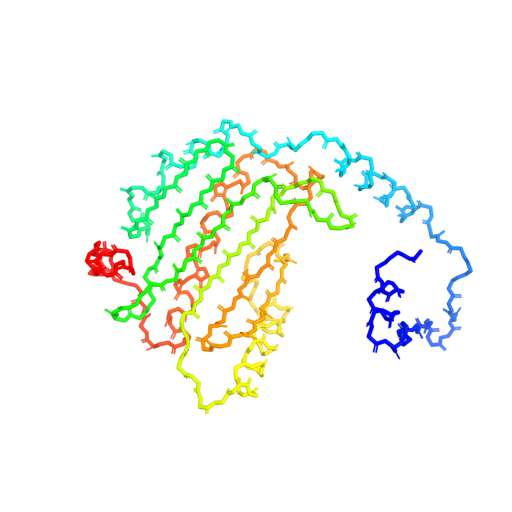 C 1
ATOM 977 O O . ASN A 1 131 ? -9.261 -9.018 -7.068 1.00 91.31 131 ASN A O 1
ATOM 981 N N . ALA A 1 132 ? -10.467 -10.653 -6.111 1.00 88.38 132 ALA A N 1
ATOM 982 C CA . ALA A 1 132 ? -11.497 -10.662 -7.144 1.00 88.38 132 ALA A CA 1
ATOM 983 C C . ALA A 1 132 ? -12.248 -9.321 -7.197 1.00 88.38 132 ALA A C 1
ATOM 985 O O . ALA A 1 132 ? -12.342 -8.719 -8.266 1.00 88.38 132 ALA A O 1
ATOM 986 N N . ARG A 1 133 ? -12.691 -8.798 -6.045 1.00 85.06 133 ARG A N 1
ATOM 987 C CA . ARG A 1 133 ? -13.398 -7.506 -5.954 1.00 85.06 133 ARG A CA 1
ATOM 988 C C . ARG A 1 133 ? -12.570 -6.328 -6.457 1.00 85.06 133 ARG A C 1
ATOM 990 O O . ARG A 1 133 ? -13.101 -5.469 -7.164 1.00 85.06 133 ARG A O 1
ATOM 997 N N . ALA A 1 134 ? -11.278 -6.302 -6.126 1.00 80.75 134 ALA A N 1
ATOM 998 C CA . ALA A 1 134 ? -10.362 -5.258 -6.578 1.00 80.75 134 ALA A CA 1
ATOM 999 C C . ALA A 1 134 ? -10.224 -5.210 -8.113 1.00 80.75 134 ALA A C 1
ATOM 1001 O O . ALA A 1 134 ? -9.918 -4.152 -8.660 1.00 80.75 134 ALA A O 1
ATOM 1002 N N . LEU A 1 135 ? -10.475 -6.330 -8.804 1.00 76.12 135 LEU A N 1
ATOM 1003 C CA . LEU A 1 135 ? -10.438 -6.431 -10.265 1.00 76.12 135 LEU A CA 1
ATOM 1004 C C . LEU A 1 135 ? -11.787 -6.136 -10.940 1.00 76.12 135 LEU A C 1
ATOM 1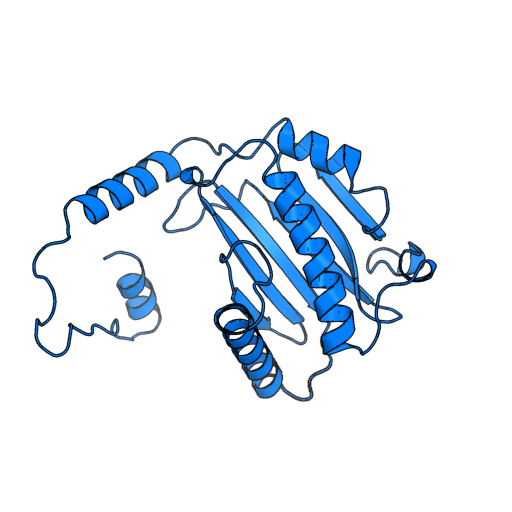006 O O . LEU A 1 135 ? -11.790 -5.686 -12.085 1.00 76.12 135 LEU A O 1
ATOM 1010 N N . SER A 1 136 ? -12.920 -6.420 -10.285 1.00 71.50 136 SER A N 1
ATOM 1011 C CA . SER A 1 136 ? -14.236 -6.452 -10.947 1.00 71.50 136 SER A CA 1
ATOM 1012 C C . SER A 1 136 ? -15.219 -5.354 -10.546 1.00 71.50 136 SER A C 1
ATOM 1014 O O . SER A 1 136 ? -16.152 -5.095 -11.304 1.00 71.50 136 SER A O 1
ATOM 1016 N N . GLU A 1 137 ? -15.066 -4.733 -9.375 1.00 64.56 137 GLU A N 1
ATOM 1017 C CA . GLU A 1 137 ? -16.143 -3.921 -8.784 1.00 64.56 137 GLU A CA 1
ATOM 1018 C C . GLU A 1 137 ? -15.703 -2.506 -8.421 1.00 64.56 137 GLU A C 1
ATOM 1020 O O . GLU A 1 137 ? -16.323 -1.528 -8.836 1.00 64.56 137 GLU A O 1
ATOM 1025 N N . THR A 1 138 ? -14.651 -2.370 -7.616 1.00 64.75 138 THR A N 1
ATOM 1026 C CA . THR A 1 138 ? -14.216 -1.072 -7.087 1.00 64.75 138 THR A CA 1
ATOM 1027 C C . THR A 1 138 ? -12.698 -1.078 -6.964 1.00 64.75 138 THR A C 1
ATOM 1029 O O . THR A 1 138 ? -12.168 -1.823 -6.136 1.00 64.75 138 THR A O 1
ATOM 1032 N N . PRO A 1 139 ? -11.974 -0.280 -7.770 1.00 63.72 139 PRO A N 1
ATOM 1033 C CA . PRO A 1 139 ? -10.522 -0.230 -7.692 1.00 63.72 139 PRO A CA 1
ATOM 1034 C C . PRO A 1 139 ? -10.084 0.245 -6.303 1.00 63.72 139 PRO A C 1
ATOM 1036 O O . PRO A 1 139 ? -10.241 1.411 -5.949 1.00 63.72 139 PRO A O 1
ATOM 1039 N N . MET A 1 140 ? -9.511 -0.655 -5.507 1.00 65.06 140 MET A N 1
ATOM 1040 C CA . MET A 1 140 ? -8.889 -0.314 -4.229 1.00 65.06 140 MET A CA 1
ATOM 1041 C C . MET A 1 140 ? -7.430 0.091 -4.467 1.00 65.06 140 MET A C 1
ATOM 1043 O O . MET A 1 140 ? -6.506 -0.638 -4.113 1.00 65.06 140 MET A O 1
ATOM 1047 N N . GLY A 1 141 ? -7.218 1.248 -5.100 1.00 66.88 141 GLY A N 1
ATOM 1048 C CA . GLY A 1 141 ? -5.895 1.822 -5.371 1.00 66.88 141 GLY A CA 1
ATOM 1049 C C . GLY A 1 141 ? -5.514 1.868 -6.854 1.00 66.88 141 GLY A C 1
ATOM 1050 O O . GLY A 1 141 ? -6.366 2.028 -7.720 1.00 66.88 141 GLY A O 1
ATOM 1051 N N . TYR A 1 142 ? -4.215 1.752 -7.143 1.00 70.38 142 TYR A N 1
ATOM 1052 C CA . TYR A 1 142 ? -3.627 2.013 -8.469 1.00 70.38 142 TYR A CA 1
ATOM 1053 C C . TYR A 1 142 ? -3.585 0.791 -9.402 1.00 70.38 142 TYR A C 1
ATOM 1055 O O . TYR A 1 142 ? -2.832 0.782 -10.370 1.00 70.38 142 TYR A O 1
ATOM 1063 N N . GLY A 1 143 ? -4.351 -0.262 -9.103 1.00 72.38 143 GLY A N 1
ATOM 1064 C CA . GLY A 1 143 ? -4.341 -1.506 -9.887 1.00 72.38 143 GLY A CA 1
ATOM 1065 C C . GLY A 1 143 ? -3.083 -2.367 -9.704 1.00 72.38 143 GLY A C 1
ATOM 1066 O O . GLY A 1 143 ? -2.902 -3.339 -10.431 1.00 72.38 143 GLY A O 1
ATOM 1067 N N . PHE A 1 144 ? -2.232 -2.034 -8.730 1.00 81.12 144 PHE A N 1
ATOM 1068 C CA . PHE A 1 144 ? -1.081 -2.837 -8.323 1.00 81.12 144 PHE A CA 1
ATOM 1069 C C . PHE A 1 144 ? -1.344 -3.510 -6.984 1.00 81.12 144 PHE A C 1
ATOM 1071 O O . PHE A 1 144 ? -1.901 -2.892 -6.080 1.00 81.12 144 PHE A O 1
ATOM 1078 N N . GLY A 1 145 ? -0.853 -4.739 -6.850 1.00 89.50 145 GLY A N 1
ATOM 1079 C CA . GLY A 1 145 ? -0.828 -5.471 -5.593 1.00 89.50 145 GLY A CA 1
ATOM 1080 C C . GLY A 1 145 ? -1.893 -6.550 -5.461 1.00 89.50 145 GLY A C 1
ATOM 1081 O O . GLY A 1 145 ? -2.689 -6.794 -6.366 1.00 89.50 145 GLY A O 1
ATOM 1082 N N . SER A 1 146 ? -1.856 -7.239 -4.327 1.00 92.69 146 SER A N 1
ATOM 1083 C CA . SER A 1 146 ? -2.785 -8.317 -3.995 1.00 92.69 146 SER A CA 1
ATOM 1084 C C . SER A 1 146 ? -2.870 -8.523 -2.487 1.00 92.69 146 SER A C 1
ATOM 1086 O O . SER A 1 146 ? -1.966 -8.154 -1.736 1.00 92.69 146 SER A O 1
ATOM 1088 N N . PHE A 1 147 ? -3.967 -9.126 -2.055 1.00 95.19 147 PHE A N 1
ATOM 1089 C CA . PHE A 1 147 ? -4.178 -9.623 -0.712 1.00 95.19 147 PHE A CA 1
ATOM 1090 C C . PHE A 1 147 ? -3.633 -11.042 -0.565 1.00 95.19 147 PHE A C 1
ATOM 1092 O O . PHE A 1 147 ? -3.898 -11.917 -1.393 1.00 95.19 147 PHE A O 1
ATOM 1099 N N . GLY A 1 148 ? -2.929 -11.266 0.538 1.00 96.31 148 GLY A N 1
ATOM 1100 C CA . GLY A 1 148 ? -2.615 -12.571 1.102 1.00 96.31 148 GLY A CA 1
ATOM 1101 C C . GLY A 1 148 ? -3.129 -12.665 2.536 1.00 96.31 148 GLY A C 1
ATOM 1102 O O . GLY A 1 148 ? -3.506 -11.660 3.140 1.00 96.31 148 GLY A O 1
ATOM 1103 N N . TYR A 1 149 ? -3.141 -13.874 3.083 1.00 97.06 149 TYR A N 1
ATOM 1104 C CA . TYR A 1 149 ? -3.514 -14.123 4.471 1.00 97.06 149 TYR A CA 1
ATOM 1105 C C . TYR A 1 149 ? -2.494 -15.048 5.130 1.00 97.06 149 TYR A C 1
ATOM 1107 O O . TYR A 1 149 ? -2.115 -16.068 4.546 1.00 97.06 149 TYR A O 1
ATOM 1115 N N . GLU A 1 150 ? -2.112 -14.702 6.354 1.00 92.31 150 GLU A N 1
ATOM 1116 C CA . GLU A 1 150 ? -1.227 -15.483 7.212 1.00 92.31 150 GLU A CA 1
ATOM 1117 C C . GLU A 1 150 ? -1.575 -15.211 8.683 1.00 92.31 150 GLU A C 1
ATOM 1119 O O . GLU A 1 150 ? -1.699 -14.056 9.082 1.00 92.31 150 GLU A O 1
ATOM 1124 N N . GLU A 1 151 ? -1.777 -16.273 9.472 1.00 89.69 151 GLU A N 1
ATOM 1125 C CA . GLU A 1 151 ? -1.889 -16.230 10.943 1.00 89.69 151 GLU A CA 1
ATOM 1126 C C . GLU A 1 151 ? -2.792 -15.108 11.505 1.00 89.69 151 GLU A C 1
ATOM 1128 O O . GLU A 1 151 ? -2.367 -14.250 12.277 1.00 89.69 151 GLU A O 1
ATOM 1133 N N . GLY A 1 152 ? -4.067 -15.080 11.104 1.00 92.81 152 GLY A N 1
ATOM 1134 C CA . GLY A 1 152 ? -5.040 -14.088 11.588 1.00 92.81 152 GLY A CA 1
ATOM 1135 C C . GLY A 1 152 ? -4.834 -12.676 11.030 1.00 92.81 152 GLY A C 1
ATOM 1136 O O . GLY A 1 152 ? -5.516 -11.740 11.447 1.00 92.81 152 GLY A O 1
ATOM 1137 N N . THR A 1 153 ? -3.921 -12.512 10.074 1.00 95.88 153 THR A N 1
ATOM 1138 C CA . THR A 1 153 ? -3.615 -11.232 9.445 1.00 95.88 153 THR A CA 1
ATOM 1139 C C . THR A 1 153 ? -3.879 -11.296 7.952 1.00 95.88 153 THR A C 1
ATOM 1141 O O . THR A 1 153 ? -3.327 -12.118 7.219 1.00 95.88 153 THR A O 1
ATOM 1144 N N . LEU A 1 154 ? -4.706 -10.372 7.480 1.00 96.94 154 LEU A N 1
ATOM 1145 C CA . LEU A 1 154 ? -4.846 -10.090 6.062 1.00 96.94 154 LEU A CA 1
ATOM 1146 C C . LEU A 1 154 ? -3.791 -9.047 5.674 1.00 96.94 154 LEU A C 1
ATOM 1148 O O . LEU A 1 154 ? -3.688 -8.005 6.317 1.00 96.94 154 LEU A O 1
ATOM 1152 N N . ALA A 1 155 ? -3.016 -9.294 4.622 1.00 96.62 155 ALA A N 1
ATOM 1153 C CA . ALA A 1 155 ? -1.974 -8.382 4.161 1.00 96.62 155 ALA A CA 1
ATOM 1154 C C . ALA A 1 155 ? -2.185 -7.999 2.696 1.00 96.62 155 ALA A C 1
ATOM 1156 O O . ALA A 1 155 ? -2.174 -8.860 1.821 1.00 96.62 155 ALA A O 1
ATOM 1157 N N . PHE A 1 156 ? -2.321 -6.705 2.419 1.00 95.88 156 PHE A N 1
ATOM 1158 C CA . PHE A 1 156 ? -2.187 -6.151 1.077 1.00 95.88 156 PHE A CA 1
ATOM 1159 C C . PHE A 1 156 ? -0.713 -5.873 0.783 1.00 95.88 156 PHE A C 1
ATOM 1161 O O . PHE A 1 156 ? -0.024 -5.274 1.609 1.00 95.88 156 PHE A O 1
ATOM 1168 N N . GLN A 1 157 ? -0.224 -6.287 -0.381 1.00 94.88 157 GLN A N 1
ATOM 1169 C CA . GLN A 1 157 ? 1.162 -6.086 -0.797 1.00 94.88 157 GLN A CA 1
ATOM 1170 C C . GLN A 1 157 ? 1.207 -5.563 -2.227 1.00 94.88 157 GLN A C 1
ATOM 1172 O O . GLN A 1 157 ? 0.545 -6.114 -3.105 1.00 94.88 157 GLN A O 1
ATOM 1177 N N . ALA A 1 158 ? 2.009 -4.529 -2.463 1.00 94.31 158 ALA A N 1
ATOM 1178 C CA . ALA A 1 158 ? 2.280 -3.967 -3.778 1.00 94.31 158 ALA A CA 1
ATOM 1179 C C . ALA A 1 158 ? 3.763 -3.598 -3.907 1.00 94.31 158 ALA A C 1
ATOM 1181 O O . ALA A 1 158 ? 4.436 -3.295 -2.923 1.00 94.31 158 ALA A O 1
ATOM 1182 N N . PHE A 1 159 ? 4.263 -3.604 -5.140 1.00 95.06 159 PHE A N 1
ATOM 1183 C CA . PHE A 1 159 ? 5.600 -3.131 -5.469 1.00 95.06 159 PHE A CA 1
ATOM 1184 C C . PHE A 1 159 ? 5.518 -2.189 -6.667 1.00 95.06 159 PHE A C 1
ATOM 1186 O O . PHE A 1 159 ? 4.936 -2.550 -7.693 1.00 95.06 159 PHE A O 1
ATOM 1193 N N . PHE A 1 160 ? 6.108 -1.003 -6.542 1.00 95.44 160 PHE A N 1
ATOM 1194 C CA . PHE A 1 160 ? 6.147 0.000 -7.599 1.00 95.44 160 PHE A CA 1
ATOM 1195 C C . PHE A 1 160 ? 7.579 0.115 -8.137 1.00 95.44 160 PHE A C 1
ATOM 1197 O O . PHE A 1 160 ? 8.467 0.565 -7.410 1.00 95.44 160 PHE A O 1
ATOM 1204 N N . PRO A 1 161 ? 7.841 -0.296 -9.391 1.00 95.06 161 PRO A N 1
ATOM 1205 C CA . PRO A 1 161 ? 9.178 -0.208 -9.973 1.00 95.06 161 PRO A CA 1
ATOM 1206 C C . PRO A 1 161 ? 9.610 1.250 -10.164 1.00 95.06 161 PRO A C 1
ATOM 1208 O O . PRO A 1 161 ? 8.778 2.156 -10.216 1.00 95.06 161 PRO A O 1
ATOM 1211 N N . ASN A 1 162 ? 10.911 1.483 -10.344 1.00 95.88 162 ASN A N 1
ATOM 1212 C CA . ASN A 1 162 ? 11.453 2.804 -10.691 1.00 95.88 162 ASN A CA 1
ATOM 1213 C C . ASN A 1 162 ? 10.758 3.458 -11.904 1.00 95.88 162 ASN A C 1
ATOM 1215 O O . ASN A 1 162 ? 10.563 4.673 -11.924 1.00 95.88 162 ASN A O 1
ATOM 1219 N N . THR A 1 163 ? 10.319 2.666 -12.886 1.00 94.62 163 THR A N 1
ATOM 1220 C CA . THR A 1 163 ? 9.568 3.150 -14.060 1.00 94.62 163 THR A CA 1
ATOM 1221 C C . THR A 1 163 ? 8.209 3.757 -13.715 1.00 94.62 163 THR A C 1
ATOM 1223 O O . THR A 1 163 ? 7.704 4.576 -14.478 1.00 94.62 163 THR A O 1
ATOM 1226 N N . ALA A 1 164 ? 7.615 3.380 -12.579 1.00 94.06 164 ALA A N 1
ATOM 1227 C CA . ALA A 1 164 ? 6.334 3.907 -12.118 1.00 94.06 164 ALA A CA 1
ATOM 1228 C C . ALA A 1 164 ? 6.473 5.220 -11.333 1.00 94.06 164 ALA A C 1
ATOM 1230 O O . ALA A 1 164 ? 5.460 5.844 -11.022 1.00 94.06 164 ALA A O 1
ATOM 1231 N N . TYR A 1 165 ? 7.697 5.643 -11.002 1.00 95.12 165 TYR A N 1
ATOM 1232 C CA . TYR A 1 165 ? 7.918 6.849 -10.215 1.00 95.12 165 TYR A CA 1
ATOM 1233 C C . TYR A 1 165 ? 7.371 8.096 -10.920 1.00 95.12 165 TYR A C 1
ATOM 1235 O O . TYR A 1 165 ? 7.716 8.396 -12.068 1.00 95.12 165 TYR A O 1
ATOM 1243 N N . GLN A 1 166 ? 6.580 8.868 -10.179 1.00 94.31 166 GLN A N 1
ATOM 1244 C CA . GLN A 1 166 ? 6.145 10.212 -10.537 1.00 94.31 166 GLN A CA 1
ATOM 1245 C C . GLN A 1 166 ? 6.158 11.090 -9.288 1.00 94.31 166 GLN A C 1
ATOM 1247 O O . GLN A 1 166 ? 5.817 10.619 -8.202 1.00 94.31 166 GLN A O 1
ATOM 1252 N N . ALA A 1 167 ? 6.509 12.366 -9.457 1.00 93.62 167 ALA A N 1
ATOM 1253 C CA . ALA A 1 167 ? 6.475 13.324 -8.359 1.00 93.62 167 ALA A CA 1
ATOM 1254 C C . ALA A 1 167 ? 5.062 13.400 -7.750 1.00 93.62 167 ALA A C 1
ATOM 1256 O O . ALA A 1 167 ? 4.069 13.477 -8.480 1.00 93.62 167 ALA A O 1
ATOM 1257 N N . GLY A 1 168 ? 4.969 13.342 -6.422 1.00 92.75 168 GLY A N 1
ATOM 1258 C CA . GLY A 1 168 ? 3.711 13.335 -5.668 1.00 92.75 168 GLY A CA 1
ATOM 1259 C C . GLY A 1 168 ? 2.987 11.982 -5.610 1.00 92.75 168 GLY A C 1
ATOM 1260 O O . GLY A 1 168 ? 1.973 11.862 -4.917 1.00 92.75 168 GLY A O 1
ATOM 1261 N N . LEU A 1 169 ? 3.491 10.936 -6.281 1.00 94.06 169 LEU A N 1
ATOM 1262 C CA . LEU A 1 169 ? 2.877 9.605 -6.229 1.00 94.06 169 LEU A CA 1
ATOM 1263 C C . LEU A 1 169 ? 2.920 9.008 -4.815 1.00 94.06 169 LEU A C 1
ATOM 1265 O O . LEU A 1 169 ? 1.989 8.316 -4.424 1.00 94.06 169 LEU A O 1
ATOM 1269 N N . VAL A 1 170 ? 3.943 9.315 -4.017 1.00 95.19 170 VAL A N 1
ATOM 1270 C CA . VAL A 1 170 ? 4.056 8.832 -2.630 1.00 95.19 170 VAL A CA 1
ATOM 1271 C C . VAL A 1 170 ? 2.866 9.280 -1.776 1.00 95.19 170 VAL A C 1
ATOM 1273 O O . VAL A 1 170 ? 2.217 8.448 -1.144 1.00 95.19 170 VAL A O 1
ATOM 1276 N N . THR A 1 171 ? 2.513 10.565 -1.822 1.00 94.81 171 THR A N 1
ATOM 1277 C CA . THR A 1 171 ? 1.343 11.117 -1.119 1.00 94.81 171 THR A CA 1
ATOM 1278 C C . THR A 1 171 ? 0.053 10.427 -1.553 1.00 94.81 171 THR A C 1
ATOM 1280 O O . THR A 1 171 ? -0.783 10.029 -0.746 1.00 94.81 171 THR A O 1
ATOM 1283 N N . ASN A 1 172 ? -0.082 10.224 -2.856 1.00 94.06 172 ASN A N 1
ATOM 1284 C CA . ASN A 1 172 ? -1.185 9.504 -3.473 1.00 94.06 172 ASN A CA 1
ATOM 1285 C C . ASN A 1 172 ? -1.291 8.044 -2.977 1.00 94.06 172 ASN A C 1
ATOM 1287 O O . ASN A 1 172 ? -2.388 7.549 -2.705 1.00 94.06 172 ASN A O 1
ATOM 1291 N N . LEU A 1 173 ? -0.157 7.361 -2.794 1.00 95.00 173 LEU A N 1
ATOM 1292 C CA . LEU A 1 173 ? -0.102 6.021 -2.208 1.00 95.00 173 LEU A CA 1
ATOM 1293 C C . LEU A 1 173 ? -0.496 6.023 -0.728 1.00 95.00 173 LEU A C 1
ATOM 1295 O O . LEU A 1 173 ? -1.274 5.160 -0.323 1.00 95.00 173 LEU A O 1
ATOM 1299 N N . TYR A 1 174 ? -0.039 7.003 0.055 1.00 96.06 174 TYR A N 1
ATOM 1300 C CA . TYR A 1 174 ? -0.463 7.171 1.448 1.00 96.06 174 TYR A CA 1
ATOM 1301 C C . TYR A 1 174 ? -1.988 7.332 1.555 1.00 96.06 174 TYR A C 1
ATOM 1303 O O . TYR A 1 174 ? -2.639 6.581 2.284 1.00 96.06 174 TYR A O 1
ATOM 1311 N N . LEU A 1 175 ? -2.582 8.239 0.771 1.00 94.94 175 LEU A N 1
ATOM 1312 C CA . LEU A 1 175 ? -4.032 8.469 0.771 1.00 94.94 175 LEU A CA 1
ATOM 1313 C C . LEU A 1 175 ? -4.806 7.214 0.338 1.00 94.94 175 LEU A C 1
ATOM 1315 O O . LEU A 1 175 ? -5.841 6.884 0.915 1.00 94.94 175 LEU A O 1
ATOM 1319 N N . SER A 1 176 ? -4.273 6.466 -0.631 1.00 93.81 176 SER A N 1
ATOM 1320 C CA . SER A 1 176 ? -4.819 5.167 -1.040 1.00 93.81 176 SER A CA 1
ATOM 1321 C C . SER A 1 176 ? -4.782 4.135 0.092 1.00 93.81 176 SER A C 1
ATOM 1323 O O . SER A 1 176 ? -5.731 3.367 0.254 1.00 93.81 176 SER A O 1
ATOM 1325 N N . CYS A 1 177 ? -3.712 4.102 0.893 1.00 95.50 177 CYS A N 1
ATOM 1326 C CA . CYS A 1 177 ? -3.622 3.238 2.072 1.00 95.50 177 CYS A CA 1
ATOM 1327 C C . CYS A 1 177 ? -4.618 3.635 3.159 1.00 95.50 177 CYS A C 1
ATOM 1329 O O . CYS A 1 177 ? -5.256 2.748 3.729 1.00 95.50 177 CYS A O 1
ATOM 1331 N N . ALA A 1 178 ? -4.792 4.933 3.410 1.00 96.06 178 ALA A N 1
ATOM 1332 C CA . ALA A 1 178 ? -5.791 5.420 4.351 1.00 96.06 178 ALA A CA 1
ATOM 1333 C C . ALA A 1 178 ? -7.209 5.010 3.916 1.00 96.06 178 ALA A C 1
ATOM 1335 O O . ALA A 1 178 ? -7.940 4.396 4.690 1.00 96.06 178 ALA A O 1
ATOM 1336 N N . GLU A 1 179 ? -7.578 5.240 2.652 1.00 94.06 179 GLU A N 1
ATOM 1337 C CA . GLU A 1 179 ? -8.912 4.869 2.166 1.00 94.06 179 GLU A CA 1
ATOM 1338 C C . GLU A 1 179 ? -9.134 3.352 2.196 1.00 94.06 179 GLU A C 1
ATOM 1340 O O . GLU A 1 179 ? -10.185 2.881 2.627 1.00 94.06 179 GLU A O 1
ATOM 1345 N N . ARG A 1 180 ? -8.125 2.552 1.830 1.00 94.56 180 ARG A N 1
ATOM 1346 C CA . ARG A 1 180 ? -8.196 1.089 1.957 1.00 94.56 180 ARG A CA 1
ATOM 1347 C C . ARG A 1 180 ? -8.361 0.643 3.408 1.00 94.56 180 ARG A C 1
ATOM 1349 O O . ARG A 1 180 ? -9.119 -0.295 3.652 1.00 94.56 180 ARG A O 1
ATOM 1356 N N . ALA A 1 181 ? -7.709 1.307 4.363 1.00 95.81 181 ALA A N 1
ATOM 1357 C CA . ALA A 1 181 ? -7.907 1.019 5.779 1.00 95.81 181 ALA A CA 1
ATOM 1358 C C . ALA A 1 181 ? -9.333 1.322 6.234 1.00 95.81 181 ALA A C 1
ATOM 1360 O O . ALA A 1 181 ? -9.943 0.480 6.895 1.00 95.81 181 ALA A O 1
ATOM 1361 N N . ARG A 1 182 ? -9.902 2.454 5.810 1.00 95.62 182 ARG A N 1
ATOM 1362 C CA . ARG A 1 182 ? -11.302 2.799 6.080 1.00 95.62 182 ARG A CA 1
ATOM 1363 C C . ARG A 1 182 ? -12.263 1.776 5.483 1.00 95.62 182 ARG A C 1
ATOM 1365 O O . ARG A 1 182 ? -13.092 1.215 6.198 1.00 95.62 182 ARG A O 1
ATOM 1372 N N . MET A 1 183 ? -12.107 1.464 4.195 1.00 93.25 183 MET A N 1
ATOM 1373 C CA . MET A 1 183 ? -12.934 0.480 3.493 1.00 93.25 183 MET A CA 1
ATOM 1374 C C . MET A 1 183 ? -12.892 -0.891 4.173 1.00 93.25 183 MET A C 1
ATOM 1376 O O . MET A 1 183 ? -13.934 -1.513 4.370 1.00 93.25 183 MET A O 1
ATOM 1380 N N . LEU A 1 184 ? -11.703 -1.363 4.558 1.00 94.25 184 LEU A N 1
ATOM 1381 C CA . LEU A 1 184 ? -11.559 -2.652 5.232 1.00 94.25 184 LEU A CA 1
ATOM 1382 C C . LEU A 1 184 ? -11.998 -2.612 6.694 1.00 94.25 184 LEU A C 1
ATOM 1384 O O . LEU A 1 184 ? -12.488 -3.622 7.188 1.00 94.25 184 LEU A O 1
ATOM 1388 N N . SER A 1 185 ? -11.913 -1.471 7.379 1.00 95.75 185 SER A N 1
ATOM 1389 C CA . SER A 1 185 ? -12.549 -1.298 8.688 1.00 95.75 185 SER A CA 1
ATOM 1390 C C . SER A 1 185 ? -14.058 -1.526 8.576 1.00 95.75 185 SER A C 1
ATOM 1392 O O . SER A 1 185 ? -14.610 -2.355 9.302 1.00 95.75 185 SER A O 1
ATOM 1394 N N . VAL A 1 186 ? -14.720 -0.887 7.608 1.00 94.50 186 VAL A N 1
ATOM 1395 C CA . VAL A 1 186 ? -16.160 -1.078 7.371 1.00 94.50 186 VAL A CA 1
ATOM 1396 C C . VAL A 1 186 ? -16.462 -2.523 6.992 1.00 94.50 186 VAL A C 1
ATOM 1398 O O . VAL A 1 186 ? -17.326 -3.151 7.599 1.00 94.50 186 VAL A O 1
ATOM 1401 N N . LEU A 1 187 ? -15.739 -3.069 6.014 1.00 92.62 187 LEU A N 1
ATOM 1402 C CA . LEU A 1 187 ? -16.023 -4.393 5.473 1.00 92.62 187 LEU A CA 1
ATOM 1403 C C . LEU A 1 187 ? -15.804 -5.514 6.496 1.00 92.62 187 LEU A C 1
ATOM 1405 O O . LEU A 1 187 ? -16.604 -6.443 6.556 1.00 92.62 187 LEU A O 1
ATOM 1409 N N . LEU A 1 188 ? -14.716 -5.447 7.266 1.00 92.81 188 LEU A N 1
ATOM 1410 C CA . LEU A 1 188 ? -14.284 -6.543 8.137 1.00 92.81 188 LEU A CA 1
ATOM 1411 C C . LEU A 1 188 ? -14.808 -6.400 9.567 1.00 92.81 188 LEU A C 1
ATOM 1413 O O . LEU A 1 188 ? -14.948 -7.400 10.266 1.00 92.81 188 LEU A O 1
ATOM 1417 N N . THR A 1 189 ? -15.109 -5.177 10.012 1.00 93.94 189 THR A N 1
ATOM 1418 C CA . THR A 1 189 ? -15.513 -4.911 11.405 1.00 93.94 189 THR A CA 1
ATOM 1419 C C . THR A 1 189 ? -16.889 -4.257 11.536 1.00 93.94 189 THR A C 1
ATOM 1421 O O . THR A 1 189 ? -17.428 -4.184 12.640 1.00 93.94 189 THR A O 1
ATOM 1424 N N . GLY A 1 190 ? -17.473 -3.775 10.433 1.00 94.56 190 GLY A N 1
ATOM 1425 C CA . GLY A 1 190 ? -18.734 -3.029 10.441 1.00 94.56 190 GLY A CA 1
ATOM 1426 C C . GLY A 1 190 ? -18.619 -1.611 11.009 1.00 94.56 190 GLY A C 1
ATOM 1427 O O . GLY A 1 190 ? -19.640 -1.005 11.329 1.00 94.56 190 GLY A O 1
ATOM 1428 N N . VAL A 1 191 ? -17.400 -1.088 11.178 1.00 94.50 191 VAL A N 1
ATOM 1429 C CA . VAL A 1 191 ? -17.137 0.224 11.785 1.00 94.50 191 VAL A CA 1
ATOM 1430 C C . VAL A 1 191 ? -16.497 1.143 10.752 1.00 94.50 191 VAL A C 1
ATOM 1432 O O . VAL A 1 191 ? -15.385 0.880 10.293 1.00 94.50 191 VAL A O 1
ATOM 1435 N N . ASP A 1 192 ? -17.199 2.220 10.403 1.00 96.12 192 ASP A N 1
ATOM 1436 C CA . ASP A 1 192 ? -16.629 3.328 9.630 1.00 96.12 192 ASP A CA 1
ATOM 1437 C C . ASP A 1 192 ? -15.874 4.289 10.551 1.00 96.12 192 ASP A C 1
ATOM 1439 O O . ASP A 1 192 ? -16.064 4.290 11.772 1.00 96.12 192 ASP A O 1
ATOM 1443 N N . TRP A 1 193 ? -15.011 5.103 9.958 1.00 95.56 193 TRP A N 1
ATOM 1444 C CA . TRP A 1 193 ? -14.265 6.114 10.685 1.00 95.56 193 TRP A CA 1
ATOM 1445 C C . TRP A 1 193 ? -15.167 7.278 11.099 1.00 95.56 193 TRP A C 1
ATOM 1447 O O . TRP A 1 193 ? -16.025 7.750 10.356 1.00 95.56 193 TRP A O 1
ATOM 1457 N N . THR A 1 194 ? -14.920 7.760 12.306 1.00 93.44 194 THR A N 1
ATOM 1458 C CA . THR A 1 194 ? -15.526 8.938 12.932 1.00 93.44 194 THR A CA 1
ATOM 1459 C C . THR A 1 194 ? -14.418 9.791 13.544 1.00 93.44 194 THR A C 1
ATOM 1461 O O . THR A 1 194 ? -13.272 9.352 13.597 1.00 93.44 194 THR A O 1
ATOM 1464 N N . GLU A 1 195 ? -14.735 10.978 14.061 1.00 88.69 195 GLU A N 1
ATOM 1465 C CA . GLU A 1 195 ? -13.753 11.808 14.781 1.00 88.69 195 GLU A CA 1
ATOM 1466 C C . GLU A 1 195 ? -13.083 11.036 15.935 1.00 88.69 195 GLU A C 1
ATOM 1468 O O . GLU A 1 195 ? -11.859 11.033 16.045 1.00 88.69 195 GLU A O 1
ATOM 1473 N N . ASP A 1 196 ? -13.857 10.253 16.697 1.00 88.19 196 ASP A N 1
ATOM 1474 C CA . ASP A 1 196 ? -13.348 9.391 17.777 1.00 88.19 196 ASP A CA 1
ATOM 1475 C C . ASP A 1 196 ? -12.416 8.271 17.289 1.00 88.19 196 ASP A C 1
ATOM 1477 O O . ASP A 1 196 ? -11.769 7.597 18.091 1.00 88.19 196 ASP A O 1
ATOM 1481 N N . SER A 1 197 ? -12.400 7.982 15.985 1.00 90.50 197 SER A N 1
ATOM 1482 C CA . SER A 1 197 ? -11.578 6.904 15.434 1.00 90.50 197 SER A CA 1
ATOM 1483 C C . SER A 1 197 ? -10.099 7.242 15.433 1.00 90.50 197 SER A C 1
ATOM 1485 O O . SER A 1 197 ? -9.305 6.310 15.444 1.00 90.50 197 SER A O 1
ATOM 1487 N N . PHE A 1 198 ? -9.745 8.529 15.464 1.00 90.44 198 PHE A N 1
ATOM 1488 C CA . PHE A 1 198 ? -8.368 9.015 15.360 1.00 90.44 198 PHE A CA 1
ATOM 1489 C C . PHE A 1 198 ? -7.679 9.221 16.717 1.00 90.44 198 PHE A C 1
ATOM 1491 O O . PHE A 1 198 ? -6.685 9.933 16.802 1.00 90.44 198 PHE A O 1
ATOM 1498 N N . ASP A 1 199 ? -8.215 8.616 17.776 1.00 85.06 199 ASP A N 1
ATOM 1499 C CA . ASP A 1 199 ? -7.616 8.637 19.108 1.00 85.06 199 ASP A CA 1
ATOM 1500 C C . ASP A 1 199 ? -6.293 7.834 19.128 1.00 85.06 199 ASP A C 1
ATOM 1502 O O . ASP A 1 199 ? -6.330 6.617 18.892 1.00 85.06 199 ASP A O 1
ATOM 1506 N N . PRO A 1 200 ? -5.136 8.463 19.429 1.00 78.94 200 PRO A N 1
ATOM 1507 C CA . PRO A 1 200 ? -3.837 7.789 19.472 1.00 78.94 200 PRO A CA 1
ATOM 1508 C C . PRO A 1 200 ? -3.763 6.607 20.452 1.00 78.94 200 PRO A C 1
ATOM 1510 O O . PRO A 1 200 ? -2.936 5.710 20.266 1.00 78.94 200 PRO A O 1
ATOM 1513 N N . GLU A 1 201 ? -4.636 6.537 21.466 1.00 80.44 201 GLU A N 1
ATOM 1514 C CA . GLU A 1 201 ? -4.710 5.386 22.383 1.00 80.44 201 GLU A CA 1
ATOM 1515 C C . GLU A 1 201 ? -5.107 4.078 21.673 1.00 80.44 201 GLU A C 1
ATOM 1517 O O . GLU A 1 201 ? -4.924 2.989 22.215 1.00 80.44 201 GLU A O 1
ATOM 1522 N N . ARG A 1 202 ? -5.635 4.157 20.445 1.00 78.19 202 ARG A N 1
ATOM 1523 C CA . ARG A 1 202 ? -6.033 2.993 19.636 1.00 78.19 202 ARG A CA 1
ATOM 1524 C C . ARG A 1 202 ? -4.898 2.389 18.812 1.00 78.19 202 ARG A C 1
ATOM 1526 O O . ARG A 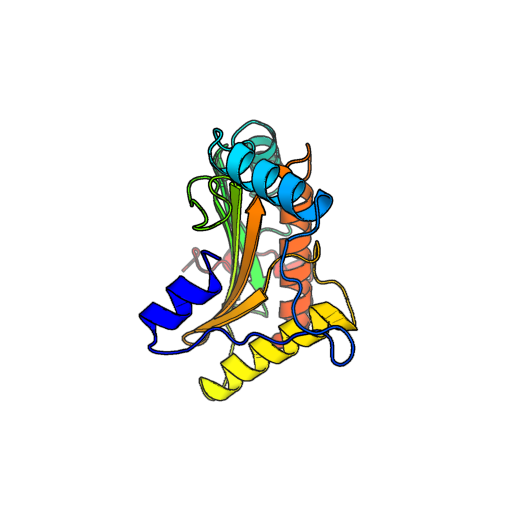1 202 ? -5.118 1.370 18.157 1.00 78.19 202 ARG A O 1
ATOM 1533 N N . SER A 1 203 ? -3.726 3.021 18.807 1.00 75.69 203 SER A N 1
ATOM 1534 C CA . SER A 1 203 ? -2.534 2.486 18.151 1.00 75.69 203 SER A CA 1
ATOM 1535 C C . SER A 1 203 ? -2.090 1.181 18.819 1.00 75.69 203 SER A C 1
ATOM 1537 O O . SER A 1 203 ? -2.095 1.060 20.046 1.00 75.69 203 SER A O 1
ATOM 1539 N N . ALA A 1 204 ? -1.671 0.205 18.013 1.00 69.75 204 ALA A N 1
ATOM 1540 C CA . ALA A 1 204 ? -1.116 -1.053 18.508 1.00 69.75 204 ALA A CA 1
ATOM 1541 C C . ALA A 1 204 ? 0.215 -0.838 19.253 1.00 69.75 204 ALA A C 1
ATOM 1543 O O . ALA A 1 204 ? 0.613 -1.692 20.043 1.00 69.75 204 ALA A O 1
ATOM 1544 N N . ALA A 1 205 ? 0.875 0.303 19.032 1.00 63.31 205 ALA A N 1
ATOM 1545 C CA . ALA A 1 205 ? 2.087 0.721 19.731 1.00 63.31 205 ALA A CA 1
ATOM 1546 C C . ALA A 1 205 ? 1.834 1.466 21.061 1.00 63.31 205 ALA A C 1
ATOM 1548 O O . ALA A 1 205 ? 2.792 1.760 21.775 1.00 63.31 205 ALA A O 1
ATOM 1549 N N . SER A 1 206 ? 0.577 1.774 21.407 1.00 54.59 206 SER A N 1
ATOM 1550 C CA . SER A 1 206 ? 0.201 2.491 22.641 1.00 54.59 206 SER A CA 1
ATOM 1551 C C . SER A 1 206 ? -0.024 1.571 23.859 1.00 54.59 206 SER A C 1
ATOM 1553 O O . SER A 1 206 ? -0.468 2.049 24.905 1.00 54.59 206 SER A O 1
ATOM 1555 N N . GLY A 1 207 ? 0.270 0.267 23.741 1.00 41.50 207 GLY A N 1
ATOM 1556 C CA . GLY A 1 207 ? 0.062 -0.763 24.774 1.00 41.50 207 GLY A CA 1
ATOM 1557 C C . GLY A 1 207 ? 1.321 -1.507 25.203 1.00 41.50 207 GLY A C 1
ATOM 1558 O O . GLY A 1 207 ? 2.274 -1.596 24.400 1.00 41.50 207 GLY A O 1
#

Secondary structure (DSSP, 8-state):
--SHHHHHHHTT-------BTTTB--SS--HHHHHHHHHHHHHHHSPPSSSSHHHHHHHHHHTTSTT-SEEEEETTEEEEEEEETTTEEEEEEEESS--BTTTBSEEEEEEEEE---SSHHHHHHHHHHHHHHHHHT---SSS--EEEEETTEEEEEEEEEGGG--TTHHHHHHHHHHHHHHHHHHHHHS----GGGG-GGGSTT--

Radius of gyration: 19.26 Å; chains: 1; bounding box: 38×46×57 Å

Foldseek 3Di:
DPPQVVVCVVVVHDRDDFQDPPPGDDPDDDPVVVVVLVVLVVQLPDQAPQFDDLQQCLCVPDQPDPQFLHKDDHSFWIWTWGFAADQATKIKIKGQPDQDPRRHTFIKIKIKHQADDPDPVRQQVVQVVVQVCCVPPDPLADPFWGWDDDDRMIMTIGTGHSVNDDRNVNNSVVVSSNVSSQVNSCVRHVDHDDPVRSHSCSYPVND

Organism: NCBI:txid69360

pLDDT: mean 89.01, std 10.58, range [41.5, 98.12]

Sequence (207 aa):
DRGASAIAEAVGAVPAQSGHPKRGLRAELDDLIAEALELLDTEGRAPSRWPGEDLAQCVDAYLDQPPALLGSGDATGFTAEFPHGKRASSLCEVATDQTHPWYGHGLALRQRFPVSVTSDVEGRHLALELNARALSETPMGYGFGSFGYEEGTLAFQAFFPNTAYQAGLVTNLYLSCAERARMLSVLLTGVDWTEDSFDPERSAASG